Protein AF-A0A139HCW6-F1 (afdb_monomer_lite)

Secondary structure (DSSP, 8-state):
-PPPPHHHHHHHHHHHTT------------HHHHHHHHHHHHHHHHHHHHHHHHHHTTSTT-S---HHHHHHHHHHHHHHHHHHHHHHHTTTT---------S---------SSSHHHHHHHHHHHHHHHHHHHHT-GGGHHHHHHHHHHHHHHHS-TT-TTHHHHHHHHHHHHTTT-HHHHHHHHH-GGGTEEEES-EE-TT-EEEES-EE-TT----TTPPPEEEES-EE-TT-EEEES-EESS-TT-

pLDDT: mean 74.89, std 19.05, range [32.91, 96.69]

Structure (mmCIF, N/CA/C/O backbone):
data_AF-A0A139HCW6-F1
#
_entry.id   AF-A0A139HCW6-F1
#
loop_
_atom_site.group_PDB
_atom_site.id
_atom_site.type_symbol
_atom_site.label_atom_id
_atom_site.label_alt_id
_atom_site.label_comp_id
_atom_site.label_asym_id
_atom_site.label_entity_id
_atom_site.label_seq_id
_atom_site.pdbx_PDB_ins_code
_atom_site.Cartn_x
_atom_site.Cartn_y
_atom_site.Cartn_z
_atom_site.occupancy
_atom_site.B_iso_or_equiv
_atom_site.auth_seq_id
_atom_site.auth_comp_id
_atom_site.auth_asym_id
_atom_site.auth_atom_id
_atom_site.pdbx_PDB_model_num
ATOM 1 N N . MET A 1 1 ? 35.582 4.487 -9.523 1.00 38.28 1 MET A N 1
ATOM 2 C CA . MET A 1 1 ? 34.260 5.068 -9.218 1.00 38.28 1 MET A CA 1
ATOM 3 C C . MET A 1 1 ? 34.077 6.265 -10.128 1.00 38.28 1 MET A C 1
ATOM 5 O O . MET A 1 1 ? 34.778 7.252 -9.945 1.00 38.28 1 MET A O 1
ATOM 9 N N . ALA A 1 2 ? 33.252 6.133 -11.166 1.00 34.81 2 ALA A N 1
ATOM 10 C CA . ALA A 1 2 ? 32.837 7.286 -11.957 1.00 34.81 2 ALA A CA 1
ATOM 11 C C . ALA A 1 2 ? 31.743 8.025 -11.164 1.00 34.81 2 ALA A C 1
ATOM 13 O O . ALA A 1 2 ? 30.922 7.353 -10.539 1.00 34.81 2 ALA A O 1
ATOM 14 N N . PRO A 1 3 ? 31.750 9.365 -11.108 1.00 33.03 3 PRO A N 1
ATOM 15 C CA . PRO A 1 3 ? 30.668 10.104 -10.471 1.00 33.03 3 PRO A CA 1
ATOM 16 C C . PRO A 1 3 ? 29.352 9.857 -11.234 1.00 33.03 3 PRO A C 1
ATOM 18 O O . PRO A 1 3 ? 29.397 9.760 -12.464 1.00 33.03 3 PRO A O 1
ATOM 21 N N . PRO A 1 4 ? 28.202 9.752 -10.542 1.00 36.81 4 PRO A N 1
ATOM 22 C CA . PRO A 1 4 ? 26.903 9.634 -11.200 1.00 36.81 4 PRO A CA 1
ATOM 23 C C . PRO A 1 4 ? 26.681 10.818 -12.148 1.00 36.81 4 PRO A C 1
ATOM 25 O O . PRO A 1 4 ? 27.142 11.937 -11.888 1.00 36.81 4 PRO A O 1
ATOM 28 N N . HIS A 1 5 ? 26.020 10.554 -13.276 1.00 43.00 5 HIS A N 1
ATOM 29 C CA . HIS A 1 5 ? 25.777 11.546 -14.318 1.00 43.00 5 HIS A CA 1
ATOM 30 C C . HIS A 1 5 ? 25.005 12.729 -13.712 1.00 43.00 5 HIS A C 1
ATOM 32 O O . HIS A 1 5 ? 24.044 12.545 -12.970 1.00 43.00 5 HIS A O 1
ATOM 38 N N . VAL A 1 6 ? 25.419 13.963 -14.021 1.00 43.72 6 VAL A N 1
ATOM 39 C CA . VAL A 1 6 ? 24.895 15.203 -13.399 1.00 43.72 6 VAL A CA 1
ATOM 40 C C . VAL A 1 6 ? 23.361 15.326 -13.491 1.00 43.72 6 VAL A C 1
ATOM 42 O O . VAL A 1 6 ? 22.745 15.971 -12.651 1.00 43.72 6 VAL A O 1
ATOM 45 N N . GLN A 1 7 ? 22.743 14.667 -14.474 1.00 44.62 7 GLN A N 1
ATOM 46 C CA . GLN A 1 7 ? 21.293 14.649 -14.690 1.00 44.62 7 GLN A CA 1
ATOM 47 C C . GLN A 1 7 ? 20.533 13.721 -13.727 1.00 44.62 7 GLN A C 1
ATOM 49 O O . GLN A 1 7 ? 19.410 14.045 -13.353 1.00 44.62 7 GLN A O 1
ATOM 54 N N . ASP A 1 8 ? 21.140 12.629 -13.257 1.00 45.06 8 ASP A N 1
ATOM 55 C CA . ASP A 1 8 ? 20.481 11.677 -12.351 1.00 45.06 8 ASP A CA 1
ATOM 56 C C . ASP A 1 8 ? 20.489 12.204 -10.890 1.00 45.06 8 ASP A C 1
ATOM 58 O O . ASP A 1 8 ? 19.555 11.976 -10.119 1.00 45.06 8 ASP A O 1
ATOM 62 N N . GLN A 1 9 ? 21.475 13.043 -10.526 1.00 44.59 9 GLN A N 1
ATOM 63 C CA . GLN A 1 9 ? 21.533 13.714 -9.214 1.00 44.59 9 GLN A CA 1
ATOM 64 C C . GLN A 1 9 ? 20.475 14.811 -9.009 1.00 44.59 9 GLN A C 1
ATOM 66 O O . GLN A 1 9 ? 20.102 15.090 -7.866 1.00 44.59 9 GLN A O 1
ATOM 71 N N . GLU A 1 10 ? 20.001 15.465 -10.072 1.00 50.03 10 GLU A N 1
ATOM 72 C CA . GLU A 1 10 ? 18.939 16.475 -9.948 1.00 50.03 10 GLU A CA 1
ATOM 73 C C . GLU A 1 10 ? 17.572 15.837 -9.681 1.00 50.03 10 GLU A C 1
ATOM 75 O O . GLU A 1 10 ? 16.802 16.358 -8.870 1.00 50.03 10 GLU A O 1
ATOM 80 N N . LEU A 1 11 ? 17.309 14.665 -10.269 1.00 44.03 11 LEU A N 1
ATOM 81 C CA . LEU A 1 11 ? 16.086 13.892 -10.035 1.00 44.03 11 LEU A CA 1
ATOM 82 C C . LEU A 1 11 ? 15.982 13.419 -8.575 1.00 44.03 11 LEU A C 1
ATOM 84 O O . LEU A 1 11 ? 14.910 13.490 -7.972 1.00 44.03 11 LEU A O 1
ATOM 88 N N . LEU A 1 12 ? 17.110 13.028 -7.972 1.00 44.06 12 LEU A N 1
ATOM 89 C CA . LEU A 1 12 ? 17.180 12.607 -6.568 1.00 44.06 12 LEU A CA 1
ATOM 90 C C . LEU A 1 12 ? 16.822 13.739 -5.588 1.00 44.06 12 LEU A C 1
ATOM 92 O O . LEU A 1 12 ? 16.048 13.546 -4.651 1.00 44.06 12 LEU A O 1
ATOM 96 N N . LYS A 1 13 ? 17.351 14.947 -5.827 1.00 49.66 13 LYS A N 1
ATOM 97 C CA . LYS A 1 13 ? 17.122 16.125 -4.967 1.00 49.66 13 LYS A CA 1
ATOM 98 C C . LYS A 1 13 ? 15.670 16.604 -4.993 1.00 49.66 13 LYS A C 1
ATOM 100 O O . LYS A 1 13 ? 15.182 17.145 -4.000 1.00 49.66 13 LYS A O 1
ATOM 105 N N . LEU A 1 14 ? 14.982 16.418 -6.119 1.00 44.62 14 LEU A N 1
ATOM 106 C CA . LEU A 1 14 ? 13.553 16.707 -6.250 1.00 44.62 14 LEU A CA 1
ATOM 107 C C . LEU A 1 14 ? 12.697 15.747 -5.411 1.00 44.62 14 LEU A C 1
ATOM 109 O O . LEU A 1 14 ? 11.707 16.183 -4.824 1.00 44.62 14 LEU A O 1
ATOM 113 N N . ALA A 1 15 ? 13.109 14.483 -5.286 1.00 39.06 15 ALA A N 1
ATOM 114 C CA . ALA A 1 15 ? 12.383 13.476 -4.521 1.00 39.06 15 ALA A CA 1
ATOM 115 C C . ALA A 1 15 ? 12.525 13.608 -2.998 1.00 39.06 15 ALA A C 1
ATOM 117 O O . ALA A 1 15 ? 11.538 13.494 -2.269 1.00 39.06 15 ALA A O 1
ATOM 118 N N . GLU A 1 16 ? 13.730 13.895 -2.503 1.00 41.75 16 GLU A N 1
ATOM 119 C CA . GLU A 1 16 ? 13.990 14.023 -1.059 1.00 41.75 16 GLU A CA 1
ATOM 120 C C . GLU A 1 16 ? 13.240 15.206 -0.426 1.00 41.75 16 GLU A C 1
ATOM 122 O O . GLU A 1 16 ? 12.828 15.150 0.732 1.00 41.75 16 GLU A O 1
ATOM 127 N N . LYS A 1 17 ? 12.990 16.270 -1.196 1.00 44.34 17 LYS A N 1
ATOM 128 C CA . LYS A 1 17 ? 12.273 17.463 -0.724 1.00 44.34 17 LYS A CA 1
ATOM 129 C C . LYS A 1 17 ? 10.781 17.213 -0.459 1.00 44.34 17 LYS A C 1
ATOM 131 O O . LYS A 1 17 ? 10.145 18.023 0.215 1.00 44.34 17 LYS A O 1
ATOM 136 N N . ALA A 1 18 ? 10.216 16.125 -0.980 1.00 38.00 18 ALA A N 1
ATOM 137 C CA . ALA A 1 18 ? 8.793 15.823 -0.864 1.00 38.00 18 ALA A CA 1
ATOM 138 C C . ALA A 1 18 ? 8.416 15.072 0.428 1.00 38.00 18 ALA A C 1
ATOM 140 O 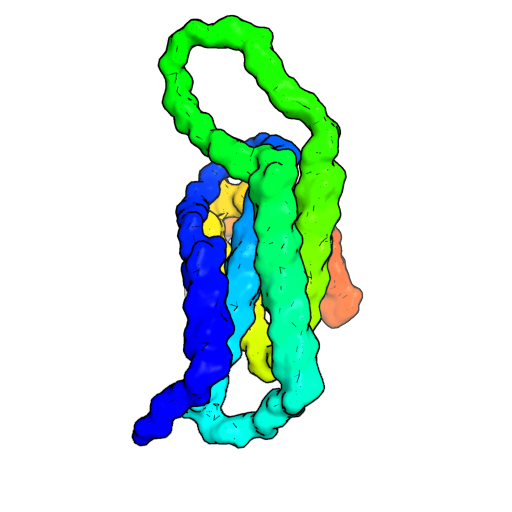O . ALA A 1 18 ? 7.226 14.933 0.699 1.00 38.00 18 ALA A O 1
ATOM 141 N N . CYS A 1 19 ? 9.388 14.609 1.229 1.00 32.91 19 CYS A N 1
ATOM 142 C CA . CYS A 1 19 ? 9.140 13.488 2.134 1.00 32.91 19 CYS A CA 1
ATOM 143 C C . CYS A 1 19 ? 9.564 13.701 3.598 1.00 32.91 19 CYS A C 1
ATOM 145 O O . CYS A 1 19 ? 10.676 13.344 3.980 1.00 32.91 19 CYS A O 1
ATOM 147 N N . VAL A 1 20 ? 8.678 14.228 4.459 1.00 36.09 20 VAL A N 1
ATOM 148 C CA . VAL A 1 20 ? 8.877 14.203 5.926 1.00 36.09 20 VAL A CA 1
ATOM 149 C C . VAL A 1 20 ? 7.552 14.012 6.686 1.00 36.09 20 VAL A C 1
ATOM 151 O O . VAL A 1 20 ? 6.740 14.929 6.733 1.00 36.09 20 VAL A O 1
ATOM 154 N N . GLY A 1 21 ? 7.407 12.887 7.411 1.00 43.34 21 GLY A N 1
ATOM 155 C CA . GLY A 1 21 ? 6.801 12.899 8.759 1.00 43.34 21 GLY A CA 1
ATOM 156 C C . GLY A 1 21 ? 5.690 11.891 9.144 1.00 43.34 21 GLY A C 1
ATOM 157 O O . GLY A 1 21 ? 4.557 12.031 8.718 1.00 43.34 21 GLY A O 1
ATOM 158 N N . LYS A 1 22 ? 6.033 11.032 10.129 1.00 39.44 22 LYS A N 1
ATOM 159 C CA . LYS A 1 22 ? 5.322 10.618 11.380 1.00 39.44 22 LYS A CA 1
ATOM 160 C C . LYS A 1 22 ? 3.987 9.818 11.383 1.00 39.44 22 LYS A C 1
ATOM 162 O O . LYS A 1 22 ? 3.173 9.845 10.479 1.00 39.44 22 LYS A O 1
ATOM 167 N N . SER A 1 23 ? 3.837 9.074 12.496 1.00 42.31 23 SER A N 1
ATOM 168 C CA . SER A 1 23 ? 2.958 7.917 12.785 1.00 42.31 23 SER A CA 1
ATOM 169 C C . SER A 1 23 ? 1.519 8.261 13.222 1.00 42.31 23 SER A C 1
ATOM 171 O O . SER A 1 23 ? 1.299 9.222 13.958 1.00 42.31 23 SER A O 1
ATOM 173 N N . LEU A 1 24 ? 0.557 7.420 12.808 1.00 40.53 24 LEU A N 1
ATOM 174 C CA . LEU A 1 24 ? -0.893 7.540 13.026 1.00 40.53 24 LEU A CA 1
ATOM 175 C C . LEU A 1 24 ? -1.404 6.536 14.077 1.00 40.53 24 LEU A C 1
ATOM 177 O O . LEU A 1 24 ? -1.186 5.334 13.944 1.00 40.53 24 LEU A O 1
ATOM 181 N N . LYS A 1 25 ? -2.154 7.013 15.082 1.00 36.19 25 LYS A N 1
ATOM 182 C CA . LYS A 1 25 ? -2.941 6.174 16.007 1.00 36.19 25 LYS A CA 1
ATOM 183 C C . LYS A 1 25 ? -4.437 6.241 15.675 1.00 36.19 25 LYS A C 1
ATOM 185 O O . LYS A 1 25 ? -4.926 7.264 15.220 1.00 36.19 25 LYS A O 1
ATOM 190 N N . GLN A 1 26 ? -5.111 5.118 15.923 1.00 39.88 26 GLN A N 1
ATOM 191 C CA . GLN A 1 26 ? -6.535 4.763 15.779 1.00 39.88 26 GLN A CA 1
ATOM 192 C C . GLN A 1 26 ? -7.575 5.910 15.838 1.00 39.88 26 GLN A C 1
ATOM 194 O O . GLN A 1 26 ? -7.805 6.472 16.906 1.00 39.88 26 GLN A O 1
ATOM 199 N N . ILE A 1 27 ? -8.278 6.197 14.727 1.00 38.38 27 ILE A N 1
ATOM 200 C CA . ILE A 1 27 ? -9.418 7.142 14.666 1.00 38.38 27 ILE A CA 1
ATOM 201 C C . ILE A 1 27 ? -10.463 6.631 13.656 1.00 38.38 27 ILE A C 1
ATOM 203 O O . ILE A 1 27 ? -10.114 5.998 12.662 1.00 38.38 27 ILE A O 1
ATOM 207 N N . ASN A 1 28 ? -11.745 6.915 13.906 1.00 42.97 28 ASN A N 1
ATOM 208 C CA . ASN A 1 28 ? -12.793 6.928 12.884 1.00 42.97 28 ASN A CA 1
ATOM 209 C C . ASN A 1 28 ? -12.457 8.045 11.878 1.00 42.97 28 ASN A C 1
ATOM 211 O O . ASN A 1 28 ? -12.734 9.216 12.128 1.00 42.97 28 ASN A O 1
ATOM 215 N N . ILE A 1 29 ? -11.712 7.688 10.833 1.00 56.38 29 ILE A N 1
ATOM 216 C CA . ILE A 1 29 ? -10.960 8.642 10.018 1.00 56.38 29 ILE A CA 1
ATOM 217 C C . ILE A 1 29 ? -11.924 9.568 9.268 1.00 56.38 29 ILE A C 1
ATOM 219 O O . ILE A 1 29 ? -12.734 9.107 8.462 1.00 56.38 29 ILE A O 1
ATOM 223 N N . SER A 1 30 ? -11.838 10.877 9.518 1.00 71.06 30 SER A N 1
ATOM 224 C CA . SER A 1 30 ? -12.609 11.868 8.763 1.00 71.06 30 SER A CA 1
ATOM 225 C C . SER A 1 30 ? -12.245 11.796 7.275 1.00 71.06 30 SER A C 1
ATOM 227 O O . SER A 1 30 ? -11.145 11.379 6.911 1.00 71.06 30 SER A O 1
ATOM 229 N N . ARG A 1 31 ? -13.134 12.236 6.376 1.00 69.25 31 ARG A N 1
ATOM 230 C CA . ARG A 1 31 ? -12.840 12.246 4.928 1.00 69.25 31 ARG A CA 1
ATOM 231 C C . ARG A 1 31 ? -11.513 12.953 4.612 1.00 69.25 31 ARG A C 1
ATOM 233 O O . ARG A 1 31 ? -10.748 12.465 3.791 1.00 69.25 31 ARG A O 1
ATOM 240 N N . GLN A 1 32 ? -11.212 14.050 5.307 1.00 69.25 32 GLN A N 1
ATOM 241 C CA . GLN A 1 32 ? -9.939 14.767 5.177 1.00 69.25 32 GLN A CA 1
ATOM 242 C C . GLN A 1 32 ? -8.745 13.921 5.624 1.00 69.25 32 GLN A C 1
ATOM 244 O O . GLN A 1 32 ? -7.743 13.851 4.920 1.00 69.25 32 GLN A O 1
ATOM 249 N N . GLN A 1 33 ? -8.857 13.228 6.757 1.00 75.38 33 GLN A N 1
ATOM 250 C CA . GLN A 1 33 ? -7.795 12.343 7.226 1.00 75.38 33 GLN A CA 1
ATOM 251 C C . GLN A 1 33 ? -7.592 11.142 6.280 1.00 75.38 33 GLN A C 1
ATOM 253 O O . GLN A 1 33 ? -6.461 10.693 6.116 1.00 75.38 33 GLN A O 1
ATOM 258 N N . GLN A 1 34 ? -8.643 10.645 5.609 1.00 78.56 34 GLN A N 1
ATOM 259 C CA . GLN A 1 34 ? -8.489 9.605 4.583 1.00 78.56 34 GLN A CA 1
ATOM 260 C C . GLN A 1 34 ? -7.738 10.125 3.359 1.00 78.56 34 GLN A C 1
ATOM 262 O O . GLN A 1 34 ? -6.867 9.431 2.847 1.00 78.56 34 GLN A O 1
ATOM 267 N N . LEU A 1 35 ? -8.036 11.343 2.906 1.00 78.44 35 LEU A N 1
ATOM 268 C CA . LEU A 1 35 ? -7.315 11.968 1.795 1.00 78.44 35 LEU A CA 1
ATOM 269 C C . LEU A 1 35 ? -5.843 12.202 2.140 1.00 78.44 35 LEU A C 1
ATOM 271 O O . LEU A 1 35 ? -4.968 11.848 1.352 1.00 78.44 35 LEU A O 1
ATOM 275 N N . ALA A 1 36 ? -5.565 12.712 3.341 1.00 81.31 36 ALA A N 1
ATOM 276 C CA . ALA A 1 36 ? -4.202 12.857 3.840 1.00 81.31 36 ALA A CA 1
ATOM 277 C C . ALA A 1 36 ? -3.471 11.506 3.870 1.00 81.31 36 ALA A C 1
ATOM 279 O O . ALA A 1 36 ? -2.344 11.408 3.394 1.00 81.31 36 ALA A O 1
ATOM 280 N N . LEU A 1 37 ? -4.137 10.444 4.340 1.00 85.25 37 LEU A N 1
ATOM 281 C CA . LEU A 1 37 ? -3.574 9.095 4.349 1.00 85.25 37 LEU A CA 1
ATOM 282 C C . LEU A 1 37 ? -3.258 8.585 2.935 1.00 85.25 37 LEU A C 1
ATOM 284 O O . LEU A 1 37 ? -2.181 8.031 2.722 1.00 85.25 37 LEU A O 1
ATOM 288 N N . LYS A 1 38 ? -4.153 8.799 1.961 1.00 88.44 38 LYS A N 1
ATOM 289 C CA . LYS A 1 38 ? -3.910 8.440 0.551 1.00 88.44 38 LYS A CA 1
ATOM 290 C C . LYS A 1 38 ? -2.677 9.146 -0.009 1.00 88.44 38 LYS A C 1
ATOM 292 O O . LYS A 1 38 ? -1.841 8.506 -0.640 1.00 88.44 38 LYS A O 1
ATOM 297 N N . LEU A 1 39 ? -2.527 10.440 0.265 1.00 85.38 39 LEU A N 1
ATOM 298 C CA . LEU A 1 39 ? -1.353 11.209 -0.154 1.00 85.38 39 LEU A CA 1
ATOM 299 C C . LEU A 1 39 ? -0.064 10.693 0.499 1.00 85.38 39 LEU A C 1
ATOM 301 O O . LEU A 1 39 ? 0.935 10.521 -0.196 1.00 85.38 39 LEU A O 1
ATOM 305 N N . SER A 1 40 ? -0.085 10.375 1.797 1.00 86.69 40 SER A N 1
ATOM 306 C CA . SER A 1 40 ? 1.069 9.774 2.481 1.00 86.69 40 SER A CA 1
ATOM 307 C C . SER A 1 40 ? 1.450 8.409 1.898 1.00 86.69 40 SER A C 1
ATOM 309 O O . SER A 1 40 ? 2.633 8.104 1.771 1.00 86.69 40 SER A O 1
ATOM 311 N N . ILE A 1 41 ? 0.471 7.592 1.502 1.00 90.94 41 ILE A N 1
ATOM 312 C CA . ILE A 1 41 ? 0.719 6.301 0.843 1.00 90.94 41 ILE A CA 1
ATOM 313 C C . ILE A 1 41 ? 1.367 6.497 -0.533 1.00 90.94 41 ILE A C 1
ATOM 315 O O . ILE A 1 41 ? 2.337 5.809 -0.852 1.00 90.94 41 ILE A O 1
ATOM 319 N N . LEU A 1 42 ? 0.878 7.450 -1.331 1.00 90.00 42 LEU A N 1
ATOM 320 C CA . LEU A 1 42 ? 1.472 7.781 -2.631 1.00 90.00 42 LEU A CA 1
ATOM 321 C C . LEU A 1 42 ? 2.902 8.307 -2.490 1.00 90.00 42 LEU A C 1
ATOM 323 O O . LEU A 1 42 ? 3.773 7.943 -3.280 1.00 90.00 42 LEU A O 1
ATOM 327 N N . GLN A 1 43 ? 3.162 9.105 -1.456 1.00 88.12 43 GLN A N 1
ATOM 328 C CA . GLN A 1 43 ? 4.508 9.557 -1.124 1.00 88.12 43 GLN A CA 1
ATOM 329 C C . GLN A 1 43 ? 5.429 8.369 -0.800 1.00 88.12 43 GLN A C 1
ATOM 331 O O . GLN A 1 43 ? 6.506 8.267 -1.382 1.00 88.12 43 GLN A O 1
ATOM 336 N N . LEU A 1 44 ? 4.993 7.425 0.045 1.00 90.31 44 LEU A N 1
ATOM 337 C CA . LEU A 1 44 ? 5.763 6.207 0.339 1.00 90.31 44 LEU A CA 1
ATOM 338 C C . LEU A 1 44 ? 6.050 5.386 -0.925 1.00 90.31 44 LEU A C 1
ATOM 340 O O . LEU A 1 44 ? 7.166 4.903 -1.110 1.00 90.31 44 LEU A O 1
ATOM 344 N N . ALA A 1 45 ? 5.068 5.242 -1.817 1.00 91.88 45 ALA A N 1
ATOM 345 C CA . ALA A 1 45 ? 5.253 4.546 -3.088 1.00 91.88 45 ALA A CA 1
ATOM 346 C C . ALA A 1 45 ? 6.310 5.227 -3.965 1.00 91.88 45 ALA A C 1
ATOM 348 O O . ALA A 1 45 ? 7.203 4.566 -4.499 1.00 91.88 45 ALA A O 1
ATOM 349 N N . PHE A 1 46 ? 6.258 6.556 -4.050 1.00 90.25 46 PHE A N 1
ATOM 350 C CA . PHE A 1 46 ? 7.248 7.342 -4.771 1.00 90.25 46 PHE A CA 1
ATOM 351 C C . PHE A 1 46 ? 8.652 7.201 -4.160 1.00 90.25 46 PHE A C 1
ATOM 353 O O . PHE A 1 46 ? 9.612 6.934 -4.880 1.00 90.25 46 PHE A O 1
ATOM 360 N N . GLU A 1 47 ? 8.787 7.268 -2.832 1.00 90.31 47 GLU A N 1
ATOM 361 C CA . GLU A 1 47 ? 10.059 7.029 -2.134 1.00 90.31 47 GLU A CA 1
ATOM 362 C C . GLU A 1 47 ? 10.628 5.629 -2.406 1.00 90.31 47 GLU A C 1
ATOM 364 O O . GLU A 1 47 ? 11.839 5.472 -2.595 1.00 90.31 47 GLU A O 1
ATOM 369 N N . ARG A 1 48 ? 9.776 4.594 -2.428 1.00 93.25 48 ARG A N 1
ATOM 370 C CA . ARG A 1 48 ? 10.183 3.220 -2.770 1.00 93.25 48 ARG A CA 1
ATOM 371 C C . ARG A 1 48 ? 10.703 3.128 -4.197 1.00 93.25 48 ARG A C 1
ATOM 373 O O . ARG A 1 48 ? 11.723 2.467 -4.417 1.00 93.25 48 ARG A O 1
ATOM 380 N N . TRP A 1 49 ? 10.025 3.778 -5.141 1.00 92.62 49 TRP A N 1
ATOM 381 C CA . TRP A 1 49 ? 10.463 3.848 -6.532 1.00 92.62 49 TRP A CA 1
ATOM 382 C C . TRP A 1 49 ? 11.847 4.498 -6.628 1.00 92.62 49 TRP A C 1
ATOM 384 O O . TRP A 1 49 ? 12.772 3.862 -7.132 1.00 92.62 49 TRP A O 1
ATOM 394 N N . VAL A 1 50 ? 12.037 5.679 -6.027 1.00 90.62 50 VAL A N 1
ATOM 395 C CA . VAL A 1 50 ? 13.336 6.378 -6.004 1.00 90.62 50 VAL A CA 1
ATOM 396 C C . VAL A 1 50 ? 14.427 5.476 -5.435 1.00 90.62 50 VAL A C 1
ATOM 398 O O . VAL A 1 50 ? 15.437 5.248 -6.093 1.00 90.62 50 VAL A O 1
ATOM 401 N N . LYS A 1 51 ? 14.201 4.868 -4.262 1.00 90.00 51 LYS A N 1
ATOM 402 C CA . LYS A 1 51 ? 15.173 3.958 -3.626 1.00 90.00 51 LYS A CA 1
ATOM 403 C C . LYS A 1 51 ? 15.547 2.767 -4.509 1.00 90.00 51 LYS A C 1
ATOM 405 O O . LYS A 1 51 ? 16.680 2.293 -4.422 1.00 90.00 51 LYS A O 1
ATOM 410 N N . CYS A 1 52 ? 14.617 2.242 -5.306 1.00 88.94 52 CYS A N 1
ATOM 411 C CA . CYS A 1 52 ? 14.917 1.156 -6.238 1.00 88.94 52 CYS A CA 1
ATOM 412 C C . CYS A 1 52 ? 15.781 1.623 -7.400 1.00 88.94 52 CYS A C 1
ATOM 414 O O . CYS A 1 52 ? 16.770 0.962 -7.714 1.00 88.94 52 CYS A O 1
ATOM 416 N N . VAL A 1 53 ? 15.413 2.750 -8.008 1.00 85.44 53 VAL A N 1
ATOM 417 C CA . VAL A 1 53 ? 16.133 3.304 -9.155 1.00 85.44 53 VAL A CA 1
ATOM 418 C C . VAL A 1 53 ? 17.557 3.680 -8.745 1.00 85.44 53 VAL A C 1
ATOM 420 O O . VAL A 1 53 ? 18.501 3.251 -9.399 1.00 85.44 53 VAL A O 1
ATOM 423 N N . SER A 1 54 ? 17.755 4.332 -7.594 1.00 84.00 54 SER A N 1
ATOM 424 C CA . SER A 1 54 ? 19.097 4.719 -7.124 1.00 84.00 54 SER A CA 1
ATOM 425 C C . SER A 1 54 ? 20.012 3.529 -6.839 1.00 84.00 54 SER A C 1
ATOM 427 O O . SER A 1 54 ? 21.201 3.582 -7.120 1.00 84.00 54 SER A O 1
ATOM 429 N N . LYS A 1 55 ? 19.476 2.427 -6.294 1.00 79.00 55 LYS A N 1
ATOM 430 C CA . LYS A 1 55 ? 20.270 1.212 -6.027 1.00 79.00 55 LYS A CA 1
ATOM 431 C C . LYS A 1 55 ? 20.636 0.444 -7.294 1.00 79.00 55 LYS A C 1
ATOM 433 O O . LYS A 1 55 ? 21.546 -0.378 -7.259 1.00 79.00 55 LYS A O 1
ATOM 438 N N . SER A 1 56 ? 19.911 0.664 -8.390 1.00 63.84 56 SER A N 1
ATOM 439 C CA . SER A 1 56 ? 20.201 0.010 -9.666 1.00 63.84 56 SER A CA 1
ATOM 440 C C . SER A 1 56 ? 21.463 0.558 -10.341 1.00 63.84 56 SER A C 1
ATOM 442 O O . SER A 1 56 ? 22.074 -0.160 -11.124 1.00 63.84 56 SER A O 1
ATOM 444 N N . GLU A 1 57 ? 21.901 1.769 -9.979 1.00 59.72 57 GLU A N 1
ATOM 445 C CA . GLU A 1 57 ? 23.097 2.418 -10.536 1.00 59.72 57 GLU A CA 1
ATOM 446 C C . GLU A 1 57 ? 24.421 1.789 -10.054 1.00 59.72 57 GLU A C 1
ATOM 448 O O . GLU A 1 57 ? 25.453 1.943 -10.707 1.00 59.72 57 GLU A O 1
ATOM 453 N N . ASP A 1 58 ? 24.402 1.036 -8.945 1.00 62.72 58 ASP A N 1
ATOM 454 C CA . ASP A 1 58 ? 25.591 0.401 -8.351 1.00 62.72 58 ASP A CA 1
ATOM 455 C C . ASP A 1 58 ? 25.967 -0.950 -8.996 1.00 62.72 58 ASP A C 1
ATOM 457 O O . ASP A 1 58 ? 26.990 -1.560 -8.657 1.00 62.72 58 ASP A O 1
ATOM 461 N N . HIS A 1 59 ? 25.150 -1.463 -9.917 1.00 55.22 59 HIS A N 1
ATOM 462 C CA . HIS A 1 59 ? 25.407 -2.708 -10.641 1.00 55.22 59 HIS A CA 1
ATOM 463 C C . HIS A 1 59 ? 25.473 -2.432 -12.143 1.00 55.22 59 HIS A C 1
ATOM 465 O O . HIS A 1 59 ? 24.676 -1.650 -12.640 1.00 55.22 59 HIS A O 1
ATOM 471 N N . GLU A 1 60 ? 26.471 -3.045 -12.805 1.00 55.47 60 GLU A N 1
ATOM 472 C CA . GLU A 1 60 ? 26.811 -3.005 -14.245 1.00 55.47 60 GLU A CA 1
ATOM 473 C C . GLU A 1 60 ? 25.745 -2.368 -15.150 1.00 55.47 60 GLU A C 1
ATOM 475 O O . GLU A 1 60 ? 24.588 -2.776 -15.054 1.00 55.47 60 GLU A O 1
ATOM 480 N N . PRO A 1 61 ? 26.131 -1.446 -16.061 1.00 50.22 61 PRO A N 1
ATOM 481 C CA . PRO A 1 61 ? 25.219 -0.594 -16.819 1.00 50.22 61 PRO A CA 1
ATOM 482 C C . PRO A 1 61 ? 24.189 -1.444 -17.562 1.00 50.22 61 PRO A C 1
ATOM 484 O O . PRO A 1 61 ? 24.427 -1.929 -18.668 1.00 50.22 61 PRO A O 1
ATOM 487 N N . ARG A 1 62 ? 23.044 -1.650 -16.910 1.00 55.12 62 ARG A N 1
ATOM 488 C CA . ARG A 1 62 ? 21.879 -2.303 -17.488 1.00 55.12 62 ARG A CA 1
ATOM 489 C C . ARG A 1 62 ? 21.400 -1.443 -18.636 1.00 55.12 62 ARG A C 1
ATOM 491 O O . ARG A 1 62 ? 21.514 -0.219 -18.559 1.00 55.12 62 ARG A O 1
ATOM 498 N N . ASP A 1 63 ? 20.900 -2.117 -19.668 1.00 58.84 63 ASP A N 1
ATOM 499 C CA . ASP A 1 63 ? 20.346 -1.547 -20.891 1.00 58.84 63 ASP A CA 1
ATOM 500 C C . ASP A 1 63 ? 19.792 -0.149 -20.637 1.00 58.84 63 ASP A C 1
ATOM 502 O O . ASP A 1 63 ? 18.784 0.041 -19.957 1.00 58.84 63 ASP A O 1
ATOM 506 N N . SER A 1 64 ? 20.561 0.837 -21.092 1.00 69.56 64 SER A N 1
ATOM 507 C CA . SER A 1 64 ? 20.325 2.241 -20.811 1.00 69.56 64 SER A CA 1
ATOM 508 C C . SER A 1 64 ? 18.889 2.579 -21.185 1.00 69.56 64 SER A C 1
ATOM 510 O O . SER A 1 64 ? 18.551 2.513 -22.369 1.00 69.56 64 SER A O 1
ATOM 512 N N . ILE A 1 65 ? 18.077 2.944 -20.186 1.00 81.38 65 ILE A N 1
ATOM 513 C CA . ILE A 1 65 ? 16.740 3.522 -20.366 1.00 81.38 65 ILE A CA 1
ATOM 514 C C . ILE A 1 65 ? 16.790 4.453 -21.570 1.00 81.38 65 ILE A C 1
ATOM 516 O O . ILE A 1 65 ? 17.671 5.328 -21.637 1.00 81.38 65 ILE A O 1
ATOM 520 N N . SER A 1 66 ? 15.893 4.233 -22.531 1.00 87.94 66 SER A N 1
ATOM 521 C CA . SER A 1 66 ? 15.958 4.958 -23.790 1.00 87.94 66 SER A CA 1
ATOM 522 C C . SER A 1 66 ? 15.817 6.462 -23.539 1.00 87.94 66 SER A C 1
ATOM 524 O O . SER A 1 66 ? 15.216 6.911 -22.561 1.00 87.94 66 SER A O 1
ATOM 526 N N . SER A 1 67 ? 16.364 7.287 -24.432 1.00 86.88 67 SER A N 1
ATOM 527 C CA . SER A 1 67 ? 16.178 8.742 -24.340 1.00 86.88 67 SER A CA 1
ATOM 528 C C . SER A 1 67 ? 14.700 9.148 -24.409 1.00 86.88 67 SER A C 1
ATOM 530 O O . SER A 1 67 ? 14.336 10.213 -23.913 1.00 86.88 67 SER A O 1
ATOM 532 N N . GLN A 1 68 ? 13.850 8.305 -25.002 1.00 90.88 68 GLN A N 1
ATOM 533 C CA . GLN A 1 68 ? 12.405 8.481 -25.000 1.00 90.88 68 GLN A CA 1
ATOM 534 C C . GLN A 1 68 ? 11.825 8.243 -23.604 1.00 90.88 68 GLN A C 1
ATOM 536 O O . GLN A 1 68 ? 11.209 9.155 -23.060 1.00 90.88 68 GLN A O 1
ATOM 541 N N . ASP A 1 69 ? 12.115 7.094 -22.995 1.00 88.94 69 ASP A N 1
ATOM 542 C CA . ASP A 1 69 ? 11.635 6.748 -21.651 1.00 88.94 69 ASP A CA 1
ATOM 543 C C . ASP A 1 69 ? 12.112 7.767 -20.607 1.00 88.94 69 ASP A C 1
ATOM 545 O O . ASP A 1 69 ? 11.344 8.184 -19.746 1.00 88.94 69 ASP A O 1
ATOM 549 N N . ARG A 1 70 ? 13.354 8.266 -20.715 1.00 88.69 70 ARG A N 1
ATOM 550 C CA . ARG A 1 70 ? 13.861 9.338 -19.834 1.00 88.69 70 ARG A CA 1
ATOM 551 C C . ARG A 1 70 ? 13.032 10.619 -19.932 1.00 88.69 70 ARG A C 1
ATOM 553 O O . ARG A 1 70 ? 12.762 11.242 -18.908 1.00 88.69 70 ARG A O 1
ATOM 560 N N . ARG A 1 71 ? 12.624 11.018 -21.143 1.00 90.56 71 ARG A N 1
ATOM 561 C CA . ARG A 1 71 ? 11.762 12.197 -21.345 1.00 90.56 71 ARG A CA 1
ATOM 562 C C . ARG A 1 71 ? 10.364 11.974 -20.785 1.00 90.56 71 ARG A C 1
ATOM 564 O O . ARG A 1 71 ? 9.796 12.895 -20.209 1.00 90.56 71 ARG A O 1
ATOM 571 N N . GLU A 1 72 ? 9.826 10.769 -20.932 1.00 91.75 72 GLU A N 1
ATOM 572 C CA . GLU A 1 72 ? 8.519 10.410 -20.378 1.00 91.75 72 GLU A CA 1
ATOM 573 C C . GLU A 1 72 ? 8.545 10.406 -18.846 1.00 91.75 72 GLU A C 1
ATOM 575 O O . GLU A 1 72 ? 7.703 11.051 -18.223 1.00 91.75 72 GLU A O 1
ATOM 580 N N . ILE A 1 73 ? 9.565 9.795 -18.234 1.00 89.88 73 ILE A N 1
ATOM 581 C CA . ILE A 1 73 ? 9.802 9.838 -16.784 1.00 89.88 73 ILE A CA 1
ATOM 582 C C . ILE A 1 73 ? 9.911 11.287 -16.300 1.00 89.88 73 ILE A C 1
ATOM 584 O O . ILE A 1 73 ? 9.251 11.658 -15.331 1.00 89.88 73 ILE A O 1
ATOM 588 N N . GLN A 1 74 ? 10.696 12.126 -16.981 1.00 89.44 74 GLN A N 1
ATOM 589 C CA . GLN A 1 74 ? 10.817 13.543 -16.634 1.00 89.44 74 GLN A CA 1
ATOM 590 C C . GLN A 1 74 ? 9.458 14.257 -16.696 1.00 89.44 74 GLN A C 1
ATOM 592 O O . GLN A 1 74 ? 9.094 14.947 -15.746 1.00 89.44 74 GLN A O 1
ATOM 597 N N . GLY A 1 75 ? 8.679 14.047 -17.760 1.00 89.44 75 GLY A N 1
ATOM 598 C CA . GLY A 1 75 ? 7.344 14.632 -17.895 1.00 89.44 75 GLY A CA 1
ATOM 599 C C . GLY A 1 75 ? 6.373 14.176 -16.801 1.00 89.44 75 GLY A C 1
ATOM 600 O O . GLY A 1 75 ? 5.581 14.977 -16.303 1.00 89.44 75 GLY A O 1
ATOM 601 N N . LEU A 1 76 ? 6.455 12.915 -16.366 1.00 90.56 76 LEU A N 1
ATOM 602 C CA . LEU A 1 76 ? 5.670 12.406 -15.237 1.00 90.56 76 LEU A CA 1
ATOM 603 C C . LEU A 1 76 ? 6.054 13.096 -13.925 1.00 90.56 76 LEU A C 1
ATOM 605 O O . LEU A 1 76 ? 5.168 13.526 -13.186 1.00 90.56 76 LEU A O 1
ATOM 609 N N . LEU A 1 77 ? 7.351 13.243 -13.650 1.00 89.25 77 LEU A N 1
ATOM 610 C CA . LEU A 1 77 ? 7.857 13.912 -12.447 1.00 89.25 77 LEU A CA 1
ATOM 611 C C . LEU A 1 77 ? 7.481 15.398 -12.413 1.00 89.25 77 LEU A C 1
ATOM 613 O O . LEU A 1 77 ? 7.023 15.895 -11.383 1.00 89.25 77 LEU A O 1
ATOM 617 N N . GLU A 1 78 ? 7.617 16.096 -13.540 1.00 87.06 78 GLU A N 1
ATOM 618 C CA . GLU A 1 78 ? 7.172 17.485 -13.695 1.00 87.06 78 GLU A CA 1
ATOM 619 C C . GLU A 1 78 ? 5.657 17.606 -13.503 1.00 87.06 78 GLU A C 1
ATOM 621 O O . GLU A 1 78 ? 5.194 18.516 -12.816 1.00 87.06 78 GLU A O 1
ATOM 626 N N . GLY A 1 79 ? 4.885 16.651 -14.028 1.00 84.75 79 GLY A N 1
ATOM 627 C CA . GLY A 1 79 ? 3.440 16.574 -13.826 1.00 84.75 79 GLY A CA 1
ATOM 628 C C . GLY A 1 79 ? 3.051 16.400 -12.356 1.00 84.75 79 GLY A C 1
ATOM 629 O O . GLY A 1 79 ? 2.162 17.100 -11.881 1.00 84.75 79 GLY A O 1
ATOM 630 N N . ILE A 1 80 ? 3.730 15.516 -11.613 1.00 84.44 80 ILE A N 1
ATOM 631 C CA . ILE A 1 80 ? 3.522 15.355 -10.161 1.00 84.44 80 ILE A CA 1
ATOM 632 C C . ILE A 1 80 ? 3.851 16.665 -9.432 1.00 84.44 80 ILE A C 1
ATOM 634 O O . ILE A 1 80 ? 3.070 17.130 -8.602 1.00 84.44 80 ILE A O 1
ATOM 638 N N . ALA A 1 81 ? 4.991 17.284 -9.751 1.00 79.94 81 ALA A N 1
ATOM 639 C CA . ALA A 1 81 ? 5.416 18.529 -9.120 1.00 79.94 81 ALA A CA 1
ATOM 640 C C . ALA A 1 81 ? 4.445 19.690 -9.398 1.00 79.94 81 ALA A C 1
ATOM 642 O O . ALA A 1 81 ? 4.157 20.464 -8.482 1.00 79.94 81 ALA A O 1
ATOM 643 N N . SER A 1 82 ? 3.923 19.797 -10.627 1.00 81.19 82 SER A N 1
ATOM 644 C CA . SER A 1 82 ? 2.903 20.791 -10.984 1.00 81.19 82 SER A CA 1
ATOM 645 C C . SER A 1 82 ? 1.619 20.555 -10.206 1.00 81.19 82 SER A C 1
ATOM 647 O O . SER A 1 82 ? 1.176 21.462 -9.516 1.00 81.19 82 SER A O 1
ATOM 649 N N . ALA A 1 83 ? 1.091 19.328 -10.209 1.00 78.50 83 ALA A N 1
ATOM 650 C CA . ALA A 1 83 ? -0.153 19.004 -9.515 1.00 78.50 83 ALA A CA 1
ATOM 651 C C . ALA A 1 83 ? -0.082 19.334 -8.009 1.00 78.50 83 ALA A C 1
ATOM 653 O O . ALA A 1 83 ? -1.000 19.926 -7.444 1.00 78.50 83 ALA A O 1
ATOM 654 N N . ILE A 1 84 ? 1.050 19.041 -7.355 1.00 76.31 84 ILE A N 1
ATOM 655 C CA . ILE A 1 84 ? 1.284 19.416 -5.949 1.00 76.31 84 ILE A CA 1
ATOM 656 C C . ILE A 1 84 ? 1.356 20.940 -5.775 1.00 76.31 84 ILE A C 1
ATOM 658 O O . ILE A 1 84 ? 0.861 21.479 -4.783 1.00 76.31 84 ILE A O 1
ATOM 662 N N . LYS A 1 85 ? 2.014 21.649 -6.697 1.00 75.50 85 LYS A N 1
ATOM 663 C CA . LYS A 1 85 ? 2.140 23.110 -6.646 1.00 75.50 85 LYS A CA 1
ATOM 664 C C . LYS A 1 85 ? 0.784 23.791 -6.828 1.00 75.50 85 LYS A C 1
ATOM 666 O O . LYS A 1 85 ? 0.498 24.728 -6.086 1.00 75.50 85 LYS A O 1
ATOM 671 N N . ASP A 1 86 ? -0.022 23.309 -7.762 1.00 75.50 86 ASP A N 1
ATOM 672 C CA . ASP A 1 86 ? -1.350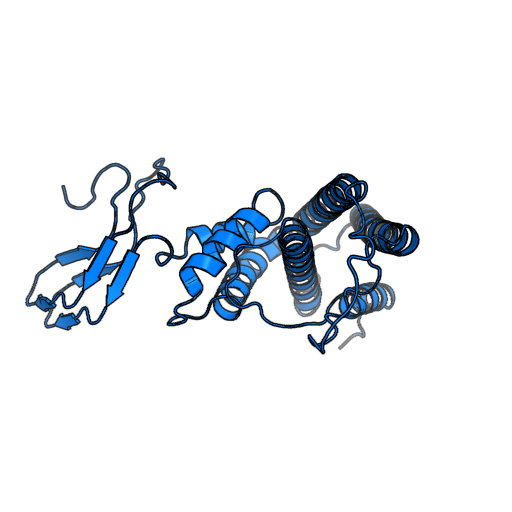 23.838 -8.063 1.00 75.50 86 ASP A CA 1
ATOM 673 C C . ASP A 1 86 ? -2.282 23.620 -6.865 1.00 75.50 86 ASP A C 1
ATOM 675 O O . ASP A 1 86 ? -2.852 24.580 -6.351 1.00 75.50 86 ASP A O 1
ATOM 679 N N . ALA A 1 87 ? -2.275 22.418 -6.278 1.00 70.56 87 ALA A N 1
ATOM 680 C CA . ALA A 1 87 ? -3.012 22.132 -5.045 1.00 70.56 87 ALA A CA 1
ATOM 681 C C . ALA A 1 87 ? -2.602 23.035 -3.863 1.00 70.56 87 ALA A C 1
ATOM 683 O O . ALA A 1 87 ? -3.428 23.431 -3.041 1.00 70.56 87 ALA A O 1
ATOM 684 N N . ARG A 1 88 ? -1.318 23.404 -3.757 1.00 68.44 88 ARG A N 1
ATOM 685 C CA . ARG A 1 88 ? -0.859 24.375 -2.746 1.00 68.44 88 ARG A CA 1
ATOM 686 C C . ARG A 1 88 ? -1.333 25.795 -3.047 1.00 68.44 88 ARG A C 1
ATOM 688 O O . ARG A 1 88 ? -1.672 26.518 -2.114 1.00 68.44 88 ARG A O 1
ATOM 695 N N . ALA A 1 89 ? -1.328 26.205 -4.314 1.00 69.69 89 ALA A N 1
ATOM 696 C CA . ALA A 1 89 ? -1.742 27.542 -4.734 1.00 69.69 89 ALA A CA 1
ATOM 697 C C . ALA A 1 89 ? -3.253 27.768 -4.568 1.00 69.69 89 ALA A C 1
ATOM 699 O O . ALA A 1 89 ? -3.669 28.881 -4.251 1.00 69.69 89 ALA A O 1
ATOM 700 N N . GLU A 1 90 ? -4.057 26.716 -4.721 1.00 66.44 90 GLU A N 1
ATOM 701 C CA . GLU A 1 90 ? -5.512 26.741 -4.528 1.00 66.44 90 GLU A CA 1
ATOM 702 C C . GLU A 1 90 ? -5.938 26.783 -3.047 1.00 66.44 90 GLU A C 1
ATOM 704 O O . GLU A 1 90 ? -7.118 26.945 -2.742 1.00 66.44 90 GLU A O 1
ATOM 709 N N . GLY A 1 91 ? -4.992 26.702 -2.102 1.00 55.72 91 GLY A N 1
ATOM 710 C CA . GLY A 1 91 ? -5.289 26.738 -0.667 1.00 55.72 91 GLY A CA 1
ATOM 711 C C . GLY A 1 91 ? -5.841 25.422 -0.104 1.00 55.72 91 GLY A C 1
ATOM 712 O O . GLY A 1 91 ? -6.261 25.397 1.053 1.00 55.72 91 GLY A O 1
ATOM 713 N N . ASP A 1 92 ? -5.789 24.322 -0.867 1.00 54.88 92 ASP A N 1
ATOM 714 C CA . ASP A 1 92 ? -6.193 22.973 -0.421 1.00 54.88 92 ASP A CA 1
ATOM 715 C C . ASP A 1 92 ? -5.266 22.399 0.671 1.00 54.88 92 ASP A C 1
ATOM 717 O O . ASP A 1 92 ? -5.615 21.437 1.353 1.00 54.88 92 ASP A O 1
ATOM 721 N N . PHE A 1 93 ? -4.103 23.024 0.885 1.00 51.84 93 PHE A N 1
ATOM 722 C CA . PHE A 1 93 ? -3.120 22.680 1.919 1.00 51.84 93 PHE A CA 1
ATOM 723 C C . PHE A 1 93 ? -2.831 23.832 2.886 1.00 51.84 93 PHE A C 1
ATOM 725 O O . PHE A 1 93 ? -1.712 23.935 3.394 1.00 51.84 93 PHE A O 1
ATOM 732 N N . ASN A 1 94 ? -3.795 24.721 3.152 1.00 43.78 94 ASN A N 1
ATOM 733 C CA . ASN A 1 94 ? -3.610 25.620 4.287 1.00 43.78 94 ASN A CA 1
ATOM 734 C C . ASN A 1 94 ? -3.451 24.779 5.558 1.00 43.78 94 ASN A C 1
ATOM 736 O O . ASN A 1 94 ? -4.292 23.949 5.899 1.00 43.78 94 ASN A O 1
ATOM 740 N N . GLU A 1 95 ? -2.289 24.974 6.170 1.00 43.91 95 GLU A N 1
ATOM 741 C CA . GLU A 1 95 ? -1.736 24.317 7.340 1.00 43.91 95 GLU A CA 1
ATOM 742 C C . GLU A 1 95 ? -2.841 23.985 8.354 1.00 43.91 95 GLU A C 1
ATOM 744 O O . GLU A 1 95 ? -3.349 24.860 9.051 1.00 43.91 95 GLU A O 1
ATOM 749 N N . VAL A 1 96 ? -3.237 22.708 8.435 1.00 41.72 96 VAL A N 1
ATOM 750 C CA . VAL A 1 96 ? -4.003 22.201 9.579 1.00 41.72 96 VAL A CA 1
ATOM 751 C C . VAL A 1 96 ? -3.028 22.168 10.753 1.00 41.72 96 VAL A C 1
ATOM 753 O O . VAL A 1 96 ? -2.509 21.120 11.137 1.00 41.72 96 VAL A O 1
ATOM 756 N N . THR A 1 97 ? -2.712 23.338 11.302 1.00 35.41 97 THR A N 1
ATOM 757 C CA . THR A 1 97 ? -2.181 23.439 12.651 1.00 35.41 97 THR A CA 1
ATOM 758 C C . THR A 1 97 ? -3.303 22.966 13.562 1.00 35.41 97 THR A C 1
ATOM 760 O O . THR A 1 97 ? -4.302 23.649 13.778 1.00 35.41 97 THR A O 1
ATOM 763 N N . MET A 1 98 ? -3.183 21.734 14.059 1.00 34.50 98 MET A N 1
ATOM 764 C CA . MET A 1 98 ? -3.957 21.315 15.221 1.00 34.50 98 MET A CA 1
ATOM 765 C C . MET A 1 98 ? -3.454 22.145 16.400 1.00 34.50 98 MET A C 1
ATOM 767 O O . MET A 1 98 ? -2.549 21.725 17.117 1.00 34.50 98 MET A O 1
ATOM 771 N N . ASN A 1 99 ? -3.979 23.362 16.538 1.00 35.28 99 ASN A N 1
ATOM 772 C CA . ASN A 1 99 ? -3.813 24.140 17.751 1.00 35.28 99 ASN A CA 1
ATOM 773 C C . ASN A 1 99 ? -4.350 23.288 18.905 1.00 35.28 99 ASN A C 1
ATOM 775 O O . ASN A 1 99 ? -5.423 22.686 18.796 1.00 35.28 99 ASN A O 1
ATOM 779 N N . GLU A 1 100 ? -3.553 23.178 19.967 1.00 38.91 100 GLU A N 1
ATOM 780 C CA . GLU A 1 100 ? -3.952 22.514 21.203 1.00 38.91 100 GLU A CA 1
ATOM 781 C C . GLU A 1 100 ? -5.305 23.077 21.675 1.00 38.91 100 GLU A C 1
ATOM 783 O O . GLU A 1 100 ? -5.570 24.267 21.480 1.00 38.91 100 GLU A O 1
ATOM 788 N N . PRO A 1 101 ? -6.190 22.241 22.247 1.00 42.47 101 PRO A N 1
ATOM 789 C CA . PRO A 1 101 ? -7.526 22.666 22.628 1.00 42.47 101 PRO A CA 1
ATOM 790 C C . PRO A 1 101 ? -7.460 23.492 23.915 1.00 42.47 101 PRO A C 1
ATOM 792 O O . PRO A 1 101 ? -7.786 22.994 24.990 1.00 42.47 101 PRO A O 1
ATOM 795 N N . ASP A 1 102 ? -7.057 24.754 23.805 1.00 41.12 102 ASP A N 1
ATOM 796 C CA . ASP A 1 102 ? -7.310 25.745 24.841 1.00 41.12 102 ASP A CA 1
ATOM 797 C C . ASP A 1 102 ? -8.623 26.470 24.531 1.00 41.12 102 ASP A C 1
ATOM 799 O O . ASP A 1 102 ? -8.738 27.250 23.590 1.00 41.12 102 ASP A O 1
ATOM 803 N N . THR A 1 103 ? -9.616 26.110 25.347 1.00 49.97 103 THR A N 1
ATOM 804 C CA . THR A 1 103 ? -10.686 26.944 25.914 1.00 49.97 103 THR A CA 1
ATOM 805 C C . THR A 1 103 ? -11.347 28.003 25.025 1.00 49.97 103 THR A C 1
ATOM 807 O O . THR A 1 103 ? -10.745 29.014 24.682 1.00 49.97 103 THR A O 1
ATOM 810 N N . ASP A 1 104 ? -12.654 27.806 24.822 1.00 49.22 104 ASP A N 1
ATOM 811 C CA . ASP A 1 104 ? -13.656 28.811 24.454 1.00 49.22 104 ASP A CA 1
ATOM 812 C C . ASP A 1 104 ? -13.357 29.630 23.192 1.00 49.22 104 ASP A C 1
ATOM 814 O O . ASP A 1 104 ? -12.925 30.781 23.247 1.00 49.22 104 ASP A O 1
ATOM 818 N N . VAL A 1 105 ? -13.688 29.057 22.031 1.00 45.88 105 VAL A N 1
ATOM 819 C CA . VAL A 1 105 ? -13.803 29.822 20.786 1.00 45.88 105 VAL A CA 1
ATOM 820 C C . VAL A 1 105 ? -15.146 29.529 20.130 1.00 45.88 105 VAL A C 1
ATOM 822 O O . VAL A 1 105 ? -15.504 28.374 19.895 1.00 45.88 105 VAL A O 1
ATOM 825 N N . ASP A 1 106 ? -15.868 30.620 19.874 1.00 43.84 106 ASP A N 1
ATOM 826 C CA . ASP A 1 106 ? -17.131 30.697 19.153 1.00 43.84 106 ASP A CA 1
ATOM 827 C C . ASP A 1 106 ? -17.125 29.881 17.856 1.00 43.84 106 ASP A C 1
ATOM 829 O O . ASP A 1 106 ? -16.107 29.744 17.177 1.00 43.84 106 ASP A O 1
ATOM 833 N N . GLU A 1 107 ? -18.316 29.388 17.518 1.00 46.84 107 GLU A N 1
ATOM 834 C CA . GLU A 1 107 ? -18.730 28.645 16.326 1.00 46.84 107 GLU A CA 1
ATOM 835 C C . GLU A 1 107 ? -18.404 29.402 15.016 1.00 46.84 107 GLU A C 1
ATOM 837 O O . GLU A 1 107 ? -19.273 29.879 14.289 1.00 46.84 107 GLU A O 1
ATOM 842 N N . ALA A 1 108 ? -17.117 29.558 14.713 1.00 41.72 108 ALA A N 1
ATOM 843 C CA . ALA A 1 108 ? -16.608 30.254 13.547 1.00 41.72 108 ALA A CA 1
ATOM 844 C C . ALA A 1 108 ? -16.210 29.242 12.467 1.00 41.72 108 ALA A C 1
ATOM 846 O O . ALA A 1 108 ? -15.140 28.644 12.490 1.00 41.72 108 ALA A O 1
ATOM 847 N N . THR A 1 109 ? -17.107 29.113 11.490 1.00 43.66 109 THR A N 1
ATOM 848 C CA . THR A 1 109 ? -16.844 28.768 10.084 1.00 43.66 109 THR A CA 1
ATOM 849 C C . THR A 1 109 ? -15.922 27.568 9.846 1.00 43.66 109 THR A C 1
ATOM 851 O O . THR A 1 109 ? -14.755 27.704 9.489 1.00 43.66 109 THR A O 1
ATOM 854 N N . ILE A 1 110 ? -16.499 26.369 9.931 1.00 40.81 110 ILE A N 1
ATOM 855 C CA . ILE A 1 110 ? -15.917 25.166 9.329 1.00 40.81 110 ILE A CA 1
ATOM 856 C C . ILE A 1 110 ? -15.893 25.374 7.796 1.00 40.81 110 ILE A C 1
ATOM 858 O O . ILE A 1 110 ? -16.967 25.545 7.204 1.00 40.81 110 ILE A O 1
ATOM 862 N N . PRO A 1 111 ? -14.722 25.365 7.124 1.00 39.72 111 PRO A N 1
ATOM 863 C CA . PRO A 1 111 ? -14.639 25.529 5.675 1.00 39.72 111 PRO A CA 1
ATOM 864 C C . PRO A 1 111 ? -15.428 24.421 4.975 1.00 39.72 111 PRO A C 1
ATOM 866 O O . PRO A 1 111 ? -15.187 23.227 5.166 1.00 39.72 111 PRO A O 1
ATOM 869 N N . THR A 1 112 ? -16.431 24.816 4.199 1.00 41.22 112 THR A N 1
ATOM 870 C CA . THR A 1 112 ? -17.442 23.913 3.649 1.00 41.22 112 THR A CA 1
ATOM 871 C C . THR A 1 112 ? -17.026 23.407 2.259 1.00 41.22 112 THR A C 1
ATOM 873 O O . THR A 1 112 ? -17.039 24.140 1.280 1.00 41.22 112 THR A O 1
ATOM 876 N N . PHE A 1 113 ? -16.649 22.127 2.191 1.00 44.31 113 PHE A N 1
ATOM 877 C CA . PHE A 1 113 ? -16.985 21.118 1.164 1.00 44.31 113 PHE A CA 1
ATOM 878 C C . PHE A 1 113 ? -16.846 21.370 -0.362 1.00 44.31 113 PHE A C 1
ATOM 880 O O . PHE A 1 113 ? -17.277 20.506 -1.122 1.00 44.31 113 PHE A O 1
ATOM 887 N N . SER A 1 114 ? -16.166 22.417 -0.845 1.00 51.88 114 SER A N 1
ATOM 888 C CA . SER A 1 114 ? -15.805 22.550 -2.281 1.00 51.88 114 SER A CA 1
ATOM 889 C C . SER A 1 114 ? -14.479 21.865 -2.680 1.00 51.88 114 SER A C 1
ATOM 891 O O . SER A 1 114 ? -14.206 21.718 -3.865 1.00 51.88 114 SER A O 1
ATOM 893 N N . GLN A 1 115 ? -13.660 21.435 -1.712 1.00 60.12 115 GLN A N 1
ATOM 894 C CA . GLN A 1 115 ? -12.268 20.981 -1.922 1.00 60.12 115 GLN A CA 1
ATOM 895 C C . GLN A 1 115 ? -12.095 19.450 -1.970 1.00 60.12 115 GLN A C 1
ATOM 897 O O . GLN A 1 115 ? -11.026 18.910 -2.226 1.00 60.12 115 GLN A O 1
ATOM 902 N N . ALA A 1 116 ? -13.144 18.680 -1.674 1.00 59.81 116 ALA A N 1
ATOM 903 C CA . ALA A 1 116 ? -12.994 17.229 -1.562 1.00 59.81 116 ALA A CA 1
ATOM 904 C C . ALA A 1 116 ? -12.978 16.513 -2.927 1.00 59.81 116 ALA A C 1
ATOM 906 O O . ALA A 1 116 ? -12.537 15.367 -3.012 1.00 59.81 116 ALA A O 1
ATOM 907 N N . GLU A 1 117 ? -13.489 17.161 -3.976 1.00 67.25 117 GLU A N 1
ATOM 908 C CA . GLU A 1 117 ? -13.405 16.679 -5.359 1.00 67.25 117 GLU A CA 1
ATOM 909 C C . GLU A 1 117 ? -12.057 17.039 -5.995 1.00 67.25 117 GLU A C 1
ATOM 911 O O . GLU A 1 117 ? -11.468 16.170 -6.637 1.00 67.25 117 GLU A O 1
ATOM 916 N N . SER A 1 118 ? -11.516 18.238 -5.728 1.00 73.12 118 SER A N 1
ATOM 917 C CA . SER A 1 118 ? -10.175 18.651 -6.178 1.00 73.12 118 SER A CA 1
ATOM 918 C C . SER A 1 118 ? -9.090 17.742 -5.602 1.00 73.12 118 SER A C 1
ATOM 920 O O . SER A 1 118 ? -8.280 17.200 -6.351 1.00 73.12 118 SER A O 1
ATOM 922 N N . VAL A 1 119 ? -9.131 17.449 -4.297 1.00 75.12 119 VAL A N 1
ATOM 923 C CA . VAL A 1 119 ? -8.138 16.567 -3.659 1.00 75.12 119 VAL A CA 1
ATOM 924 C C . VAL A 1 119 ? -8.281 15.107 -4.109 1.00 75.12 119 VAL A C 1
ATOM 926 O O . VAL A 1 119 ? -7.279 14.421 -4.292 1.00 75.12 119 VAL A O 1
ATOM 929 N N . ASN A 1 120 ? -9.502 14.608 -4.334 1.00 81.50 120 ASN A N 1
ATOM 930 C CA . ASN A 1 120 ? -9.692 13.275 -4.924 1.00 81.50 120 ASN A CA 1
ATOM 931 C C . ASN A 1 120 ? -9.118 13.203 -6.348 1.00 81.50 120 ASN A C 1
ATOM 933 O O . ASN A 1 120 ? -8.472 12.212 -6.690 1.00 81.50 120 ASN A O 1
ATOM 937 N N . GLY A 1 121 ? -9.334 14.249 -7.153 1.00 84.81 121 GLY A N 1
ATOM 938 C CA . GLY A 1 121 ? -8.742 14.387 -8.482 1.00 84.81 121 GLY A CA 1
ATOM 939 C C . GLY A 1 121 ? -7.216 14.386 -8.427 1.00 84.81 121 GLY A C 1
ATOM 940 O O . GLY A 1 121 ? -6.584 13.617 -9.145 1.00 84.81 121 GLY A O 1
ATOM 941 N N . LEU A 1 122 ? -6.634 15.148 -7.497 1.00 84.94 122 LEU A N 1
ATOM 942 C CA . LEU A 1 122 ? -5.193 15.189 -7.254 1.00 84.94 122 LEU A CA 1
ATOM 943 C C . LEU A 1 122 ? -4.626 13.815 -6.870 1.00 84.94 122 LEU A C 1
ATOM 945 O O . LEU A 1 122 ? -3.610 13.389 -7.413 1.00 84.94 122 LEU A O 1
ATOM 949 N N . VAL A 1 123 ? -5.275 13.107 -5.941 1.00 87.88 123 VAL A N 1
ATOM 950 C CA . VAL A 1 123 ? -4.862 11.758 -5.517 1.00 87.88 123 VAL A CA 1
ATOM 951 C C . VAL A 1 123 ? -4.896 10.783 -6.693 1.00 87.88 123 VAL A C 1
ATOM 953 O O . VAL A 1 123 ? -3.955 10.009 -6.860 1.00 87.88 123 VAL A O 1
ATOM 956 N N . ALA A 1 124 ? -5.950 10.822 -7.512 1.00 89.69 124 ALA A N 1
ATOM 957 C CA . ALA A 1 124 ? -6.054 9.979 -8.699 1.00 89.69 124 ALA A CA 1
ATOM 958 C C . ALA A 1 124 ? -4.953 10.312 -9.718 1.00 89.69 124 ALA A C 1
ATOM 960 O O . ALA A 1 124 ? -4.247 9.414 -10.173 1.00 89.69 124 ALA A O 1
ATOM 961 N N . GLU A 1 125 ? -4.744 11.599 -10.005 1.00 90.44 125 GLU A N 1
ATOM 962 C CA . GLU A 1 125 ? -3.723 12.056 -10.946 1.00 90.44 125 GLU A CA 1
ATOM 963 C C . GLU A 1 125 ? -2.304 11.669 -10.496 1.00 90.44 125 GLU A C 1
ATOM 965 O O . GLU A 1 125 ? -1.530 11.123 -11.287 1.00 90.44 125 GLU A O 1
ATOM 970 N N . ILE A 1 126 ? -1.945 11.921 -9.233 1.00 89.94 126 ILE A N 1
ATOM 971 C CA . ILE A 1 126 ? -0.629 11.544 -8.698 1.00 89.94 126 ILE A CA 1
ATOM 972 C C . ILE A 1 126 ? -0.486 10.019 -8.693 1.00 89.94 126 ILE A C 1
ATOM 974 O O . ILE A 1 126 ? 0.557 9.510 -9.104 1.00 89.94 126 ILE A O 1
ATOM 978 N N . GLY A 1 127 ? -1.525 9.286 -8.283 1.00 90.44 127 GLY A N 1
ATOM 979 C CA . GLY A 1 127 ? -1.530 7.823 -8.291 1.00 90.44 127 GLY A CA 1
ATOM 980 C C . GLY A 1 127 ? -1.261 7.236 -9.673 1.00 90.44 127 GLY A C 1
ATOM 981 O O . GLY A 1 127 ? -0.409 6.357 -9.815 1.00 90.44 127 GLY A O 1
ATOM 982 N N . ASP A 1 128 ? -1.905 7.765 -10.711 1.00 92.56 128 ASP A N 1
ATOM 983 C CA . ASP A 1 128 ? -1.679 7.341 -12.094 1.00 92.56 128 ASP A CA 1
ATOM 984 C C . ASP A 1 128 ? -0.250 7.600 -12.562 1.00 92.56 128 ASP A C 1
ATOM 986 O O . ASP A 1 128 ? 0.359 6.728 -13.190 1.00 92.56 128 ASP A O 1
ATOM 990 N N . LYS A 1 129 ? 0.316 8.768 -12.243 1.00 92.06 129 LYS A N 1
ATOM 991 C CA . LYS A 1 129 ? 1.700 9.090 -12.615 1.00 92.06 129 LYS A CA 1
ATOM 992 C C . LYS A 1 129 ? 2.704 8.207 -11.871 1.00 92.06 129 LYS A C 1
ATOM 994 O O . LYS A 1 129 ? 3.638 7.709 -12.493 1.00 92.06 129 LYS A O 1
ATOM 999 N N . VAL A 1 130 ? 2.496 7.944 -10.577 1.00 90.69 130 VAL A N 1
ATOM 1000 C CA . VAL A 1 130 ? 3.350 7.034 -9.790 1.00 90.69 130 VAL A CA 1
ATOM 1001 C C . VAL A 1 130 ? 3.278 5.606 -10.338 1.00 90.69 130 VAL A C 1
ATOM 1003 O O . VAL A 1 130 ? 4.318 4.973 -10.516 1.00 90.69 130 VAL A O 1
ATOM 1006 N N . ARG A 1 131 ? 2.089 5.105 -10.698 1.00 91.81 131 ARG A N 1
ATOM 1007 C CA . ARG A 1 131 ? 1.952 3.789 -11.352 1.00 91.81 131 ARG A CA 1
ATOM 1008 C C . ARG A 1 131 ? 2.713 3.712 -12.673 1.00 91.81 131 ARG A C 1
ATOM 1010 O O . ARG A 1 131 ? 3.390 2.716 -12.925 1.00 91.81 131 ARG A O 1
ATOM 1017 N N . GLN A 1 132 ? 2.638 4.759 -13.492 1.00 92.56 132 GLN A N 1
ATOM 1018 C CA . GLN A 1 132 ? 3.398 4.835 -14.740 1.00 92.56 132 GLN A CA 1
ATOM 1019 C C . GLN A 1 132 ? 4.908 4.831 -14.478 1.00 92.56 132 GLN A C 1
ATOM 1021 O O . GLN A 1 132 ? 5.614 4.043 -15.102 1.00 92.56 132 GLN A O 1
ATOM 1026 N N . LEU A 1 133 ? 5.403 5.599 -13.499 1.00 90.38 133 LEU A N 1
ATOM 1027 C CA . LEU A 1 133 ? 6.821 5.584 -13.106 1.00 90.38 133 LEU A CA 1
ATOM 1028 C C . LEU A 1 133 ? 7.304 4.184 -12.707 1.00 90.38 133 LEU A C 1
ATOM 1030 O O . LEU A 1 133 ? 8.371 3.749 -13.140 1.00 90.38 133 LEU A O 1
ATOM 1034 N N . VAL A 1 134 ? 6.506 3.453 -11.925 1.00 89.00 134 VAL A N 1
ATOM 1035 C CA . VAL A 1 134 ? 6.813 2.069 -11.531 1.00 89.00 134 VAL A CA 1
ATOM 1036 C C . VAL A 1 134 ? 6.888 1.137 -12.746 1.00 89.00 134 VAL A C 1
ATOM 1038 O O . VAL A 1 134 ? 7.728 0.237 -12.766 1.00 89.00 134 VAL A O 1
ATOM 1041 N N . SER A 1 135 ? 6.070 1.365 -13.778 1.00 90.44 135 SER A N 1
ATOM 1042 C CA . SER A 1 135 ? 6.039 0.520 -14.980 1.00 90.44 135 SER A CA 1
ATOM 1043 C C . SER A 1 135 ? 7.306 0.593 -15.844 1.00 90.44 135 SER A C 1
ATOM 1045 O O . SER A 1 135 ? 7.611 -0.379 -16.531 1.00 90.44 135 SER A O 1
ATOM 1047 N N . PHE A 1 136 ? 8.082 1.682 -15.755 1.00 88.44 136 PHE A N 1
ATOM 1048 C CA . PHE A 1 136 ? 9.367 1.818 -16.458 1.00 88.44 136 PHE A CA 1
ATOM 1049 C C . PHE A 1 136 ? 10.480 0.927 -15.884 1.00 88.44 136 PHE A C 1
ATOM 1051 O O . PHE A 1 136 ? 11.491 0.724 -16.548 1.00 88.44 136 PHE A O 1
ATOM 1058 N N . PHE A 1 137 ? 10.303 0.389 -14.671 1.00 87.12 137 PHE A N 1
ATOM 1059 C CA . PHE A 1 137 ? 11.322 -0.392 -13.957 1.00 87.12 137 PHE A CA 1
ATOM 1060 C C . PHE A 1 137 ? 10.747 -1.726 -13.456 1.00 87.12 137 PHE A C 1
ATOM 1062 O O . PHE A 1 137 ? 10.663 -1.951 -12.239 1.00 87.12 137 PHE A O 1
ATOM 1069 N N . PRO A 1 138 ? 10.308 -2.631 -14.350 1.00 87.69 138 PRO A N 1
ATOM 1070 C CA . PRO A 1 138 ? 9.665 -3.891 -13.969 1.00 87.69 138 PRO A CA 1
ATOM 1071 C C . PRO A 1 138 ? 10.553 -4.785 -13.086 1.00 87.69 138 PRO A C 1
ATOM 1073 O O . PRO A 1 138 ? 10.071 -5.513 -12.217 1.00 87.69 138 PRO A O 1
ATOM 1076 N N . GLU A 1 139 ? 11.868 -4.710 -13.244 1.00 85.25 139 GLU A N 1
ATOM 1077 C CA . GLU A 1 139 ? 12.847 -5.425 -12.428 1.00 85.25 139 GLU A CA 1
ATOM 1078 C C . GLU A 1 139 ? 12.881 -4.953 -10.969 1.00 85.25 139 GLU A C 1
ATOM 1080 O O . GLU A 1 139 ? 13.309 -5.700 -10.085 1.00 85.25 139 GLU A O 1
ATOM 1085 N N . SER A 1 140 ? 12.390 -3.741 -10.694 1.00 87.94 140 SER A N 1
ATOM 1086 C CA . SER A 1 140 ? 12.279 -3.204 -9.339 1.00 87.94 140 SER A CA 1
ATOM 1087 C C . SER A 1 140 ? 11.034 -3.686 -8.589 1.00 87.94 140 SER A C 1
ATOM 1089 O O . SER A 1 140 ? 10.991 -3.561 -7.365 1.00 87.94 140 SER A O 1
ATOM 1091 N N . LEU A 1 141 ? 10.046 -4.285 -9.269 1.00 89.50 141 LEU A N 1
ATOM 1092 C CA . LEU A 1 141 ? 8.748 -4.638 -8.674 1.00 89.50 141 LEU A CA 1
ATOM 1093 C C . LEU A 1 141 ? 8.888 -5.534 -7.437 1.00 89.50 141 LEU A C 1
ATOM 1095 O O . LEU A 1 141 ? 8.242 -5.293 -6.421 1.00 89.50 141 LEU A O 1
ATOM 1099 N N . ASN A 1 142 ? 9.784 -6.525 -7.478 1.00 87.69 142 ASN A N 1
ATOM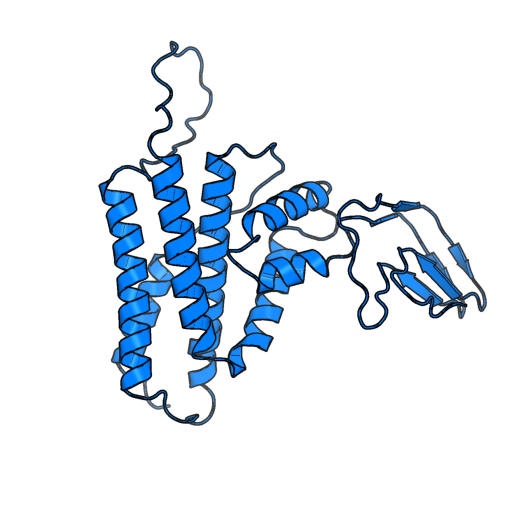 1100 C CA . ASN A 1 142 ? 10.036 -7.405 -6.332 1.00 87.69 142 ASN A CA 1
ATOM 1101 C C . ASN A 1 142 ? 10.644 -6.650 -5.140 1.00 87.69 142 ASN A C 1
ATOM 1103 O O . ASN A 1 142 ? 10.284 -6.901 -3.988 1.00 87.69 142 ASN A O 1
ATOM 1107 N N . ALA A 1 143 ? 11.566 -5.720 -5.405 1.00 89.69 143 ALA A N 1
ATOM 1108 C CA . ALA A 1 143 ? 12.181 -4.904 -4.364 1.00 89.69 143 ALA A CA 1
ATOM 1109 C C . ALA A 1 143 ? 11.169 -3.922 -3.760 1.00 89.69 143 ALA A C 1
ATOM 1111 O O . ALA A 1 143 ? 11.116 -3.789 -2.537 1.00 89.69 143 ALA A O 1
ATOM 1112 N N . GLN A 1 144 ? 10.336 -3.295 -4.593 1.00 92.69 144 GLN A N 1
ATOM 1113 C CA . GLN A 1 144 ? 9.265 -2.408 -4.146 1.00 92.69 144 GLN A CA 1
ATOM 1114 C C . GLN A 1 144 ? 8.204 -3.155 -3.330 1.00 92.69 144 GLN A C 1
ATOM 1116 O O . GLN A 1 144 ? 7.854 -2.689 -2.251 1.00 92.69 144 GLN A O 1
ATOM 1121 N N . ALA A 1 145 ? 7.762 -4.343 -3.756 1.00 90.94 145 ALA A N 1
ATOM 1122 C CA . ALA A 1 145 ? 6.793 -5.153 -3.009 1.00 90.94 145 ALA A CA 1
ATOM 1123 C C . ALA A 1 145 ? 7.330 -5.599 -1.636 1.00 90.94 145 ALA A C 1
ATOM 1125 O O . ALA A 1 145 ? 6.603 -5.598 -0.637 1.00 90.94 145 ALA A O 1
ATOM 1126 N N . ARG A 1 146 ? 8.625 -5.942 -1.563 1.00 90.50 146 ARG A N 1
ATOM 1127 C CA . ARG A 1 146 ? 9.299 -6.213 -0.286 1.00 90.50 146 ARG A CA 1
ATOM 1128 C C . ARG A 1 146 ? 9.304 -4.971 0.605 1.00 90.50 146 ARG A C 1
ATOM 1130 O O . ARG A 1 146 ? 8.898 -5.070 1.757 1.00 90.50 146 ARG A O 1
ATOM 1137 N N . MET A 1 147 ? 9.699 -3.813 0.072 1.00 93.56 147 MET A N 1
ATOM 1138 C CA . MET A 1 147 ? 9.692 -2.556 0.829 1.00 93.56 147 MET A CA 1
ATOM 1139 C C . MET A 1 147 ? 8.281 -2.150 1.268 1.00 93.56 147 MET A C 1
ATOM 1141 O O . MET A 1 147 ? 8.115 -1.723 2.398 1.00 93.56 147 MET A O 1
ATOM 1145 N N . ALA A 1 148 ? 7.245 -2.371 0.454 1.00 93.94 148 ALA A N 1
ATOM 1146 C CA . ALA A 1 148 ? 5.858 -2.124 0.854 1.00 93.94 148 ALA A CA 1
ATOM 1147 C C . ALA A 1 148 ? 5.437 -2.992 2.056 1.00 93.94 148 ALA A C 1
ATOM 1149 O O . ALA A 1 148 ? 4.711 -2.533 2.935 1.00 93.94 148 ALA A O 1
ATOM 1150 N N . SER A 1 149 ? 5.936 -4.230 2.135 1.00 89.75 149 SER A N 1
ATOM 1151 C CA . SER A 1 149 ? 5.714 -5.110 3.292 1.00 89.75 149 SER A CA 1
ATOM 1152 C C . SER A 1 149 ? 6.477 -4.635 4.540 1.00 89.75 149 SER A C 1
ATOM 1154 O O . SER A 1 149 ? 5.965 -4.718 5.660 1.00 89.75 149 SER A O 1
ATOM 1156 N N . GLU A 1 150 ? 7.692 -4.108 4.359 1.00 89.56 150 GLU A N 1
ATOM 1157 C CA . GLU A 1 150 ? 8.484 -3.480 5.428 1.00 89.56 150 GLU A CA 1
ATOM 1158 C C . GLU A 1 150 ? 7.793 -2.207 5.949 1.00 89.56 150 GLU A C 1
ATOM 1160 O O . GLU A 1 150 ? 7.630 -2.052 7.161 1.00 89.56 150 GLU A O 1
ATOM 1165 N N . ASP A 1 151 ? 7.295 -1.355 5.049 1.00 92.31 151 ASP A N 1
ATOM 1166 C CA . ASP A 1 151 ? 6.538 -0.144 5.379 1.00 92.31 151 ASP A CA 1
ATOM 1167 C C . ASP A 1 151 ? 5.252 -0.486 6.137 1.00 92.31 151 ASP A C 1
ATOM 1169 O O . ASP A 1 151 ? 4.941 0.144 7.148 1.00 92.31 151 ASP A O 1
ATOM 1173 N N . LEU A 1 152 ? 4.525 -1.523 5.708 1.00 91.25 152 LEU A N 1
ATOM 1174 C CA . LEU A 1 152 ? 3.344 -2.006 6.422 1.00 91.25 152 LEU A CA 1
ATOM 1175 C C . LEU A 1 152 ? 3.681 -2.445 7.849 1.00 91.25 152 LEU A C 1
ATOM 1177 O O . LEU A 1 152 ? 2.964 -2.098 8.786 1.00 91.25 152 LEU A O 1
ATOM 1181 N N . THR A 1 153 ? 4.780 -3.180 8.018 1.00 87.00 153 THR A N 1
ATOM 1182 C CA . THR A 1 153 ? 5.250 -3.636 9.334 1.00 87.00 153 THR A CA 1
ATOM 1183 C C . THR A 1 153 ? 5.629 -2.453 10.225 1.00 87.00 153 THR A C 1
ATOM 1185 O O . THR A 1 153 ? 5.341 -2.470 11.421 1.00 87.00 153 THR A O 1
ATOM 1188 N N . ALA A 1 154 ? 6.241 -1.411 9.657 1.00 87.56 154 ALA A N 1
ATOM 1189 C CA . ALA A 1 154 ? 6.594 -0.192 10.379 1.00 87.56 154 ALA A CA 1
ATOM 1190 C C . ALA A 1 154 ? 5.360 0.641 10.767 1.00 87.56 154 ALA A C 1
ATOM 1192 O O . ALA A 1 154 ? 5.306 1.176 11.875 1.00 87.56 154 ALA A O 1
ATOM 1193 N N . MET A 1 155 ? 4.365 0.739 9.880 1.00 88.12 155 MET A N 1
ATOM 1194 C CA . MET A 1 155 ? 3.118 1.465 10.136 1.00 88.12 155 MET A CA 1
ATOM 1195 C C . MET A 1 155 ? 2.217 0.735 11.128 1.00 88.12 155 MET A C 1
ATOM 1197 O O . MET A 1 155 ? 1.629 1.378 11.992 1.00 88.12 155 MET A O 1
ATOM 1201 N N . ALA A 1 156 ? 2.120 -0.591 11.024 1.00 85.81 156 ALA A N 1
ATOM 1202 C CA . ALA A 1 156 ? 1.221 -1.425 11.812 1.00 85.81 156 ALA A CA 1
ATOM 1203 C C . ALA A 1 156 ? 1.983 -2.575 12.513 1.00 85.81 156 ALA A C 1
ATOM 1205 O O . ALA A 1 156 ? 1.810 -3.751 12.152 1.00 85.81 156 ALA A O 1
ATOM 1206 N N . PRO A 1 157 ? 2.824 -2.264 13.524 1.00 78.88 157 PRO A N 1
ATOM 1207 C CA . PRO A 1 157 ? 3.709 -3.239 14.150 1.00 78.88 157 PRO A CA 1
ATOM 1208 C C . PRO A 1 157 ? 2.961 -4.407 14.785 1.00 78.88 157 PRO A C 1
ATOM 1210 O O . PRO A 1 157 ? 1.858 -4.277 15.323 1.00 78.88 157 PRO A O 1
ATOM 1213 N N . THR A 1 158 ? 3.590 -5.579 14.773 1.00 76.81 158 THR A N 1
ATOM 1214 C CA . THR A 1 158 ? 3.067 -6.759 15.468 1.00 76.81 158 THR A CA 1
ATOM 1215 C C . THR A 1 158 ? 2.911 -6.483 16.962 1.00 76.81 158 THR A C 1
ATOM 1217 O O . THR A 1 158 ? 3.832 -6.001 17.615 1.00 76.81 158 THR A O 1
ATOM 1220 N N . GLY A 1 159 ? 1.738 -6.820 17.504 1.00 73.06 159 GLY A N 1
ATOM 1221 C CA . GLY A 1 159 ? 1.399 -6.597 18.911 1.00 73.06 159 GLY A CA 1
ATOM 1222 C C . GLY A 1 159 ? 0.746 -5.244 19.203 1.00 73.06 159 GLY A C 1
ATOM 1223 O O . GLY A 1 159 ? 0.293 -5.044 20.328 1.00 73.06 159 GLY A O 1
ATOM 1224 N N . ASP A 1 160 ? 0.638 -4.342 18.221 1.00 73.19 160 ASP A N 1
ATOM 1225 C CA . ASP A 1 160 ? -0.109 -3.098 18.402 1.00 73.19 160 ASP A CA 1
ATOM 1226 C C . ASP A 1 160 ? -1.624 -3.400 18.503 1.00 73.19 160 ASP A C 1
ATOM 1228 O O . ASP A 1 160 ? -2.200 -3.958 17.560 1.00 73.19 160 ASP A O 1
ATOM 1232 N N . PRO A 1 161 ? -2.308 -3.038 19.610 1.00 70.38 161 PRO A N 1
ATOM 1233 C CA . PRO A 1 161 ? -3.752 -3.249 19.757 1.00 70.38 161 PRO A CA 1
ATOM 1234 C C . PRO A 1 161 ? -4.570 -2.488 18.704 1.00 70.38 161 PRO A C 1
ATOM 1236 O O . PRO A 1 161 ? -5.718 -2.844 18.429 1.00 70.38 161 PRO A O 1
ATOM 1239 N N . SER A 1 162 ? -3.976 -1.463 18.090 1.00 79.31 162 SER A N 1
ATOM 1240 C CA . SER A 1 162 ? -4.576 -0.653 17.040 1.00 79.31 162 SER A CA 1
ATOM 1241 C C . SER A 1 162 ? -4.390 -1.190 15.626 1.00 79.31 162 SER A C 1
ATOM 1243 O O . SER A 1 162 ? -5.072 -0.727 14.703 1.00 79.31 162 SER A O 1
ATOM 1245 N N . LYS A 1 163 ? -3.548 -2.222 15.461 1.00 81.94 163 LYS A N 1
ATOM 1246 C CA . LYS A 1 163 ? -3.155 -2.795 14.167 1.00 81.94 163 LYS A CA 1
ATOM 1247 C C . LYS A 1 163 ? -4.350 -3.078 13.269 1.00 81.94 163 LYS A C 1
ATOM 1249 O O . LYS A 1 163 ? -4.366 -2.641 12.129 1.00 81.94 163 LYS A O 1
ATOM 1254 N N . ARG A 1 164 ? -5.387 -3.755 13.771 1.00 79.19 164 ARG A N 1
ATOM 1255 C CA . ARG A 1 164 ? -6.558 -4.118 12.953 1.00 79.19 164 ARG A CA 1
ATOM 1256 C C . ARG A 1 164 ? -7.270 -2.896 12.370 1.00 79.19 164 ARG A C 1
ATOM 1258 O O . ARG A 1 164 ? -7.581 -2.885 11.184 1.00 79.19 164 ARG A O 1
ATOM 1265 N N . THR A 1 165 ? -7.540 -1.882 13.191 1.00 78.94 165 THR A N 1
ATOM 1266 C CA . THR A 1 165 ? -8.204 -0.657 12.722 1.00 78.94 165 THR A CA 1
ATOM 1267 C C . THR A 1 165 ? -7.319 0.093 11.738 1.00 78.94 165 THR A C 1
ATOM 1269 O O . THR A 1 165 ? -7.814 0.561 10.718 1.00 78.94 165 THR A O 1
ATOM 1272 N N . LEU A 1 166 ? -6.013 0.162 12.006 1.00 84.69 166 LEU A N 1
ATOM 1273 C CA . LEU A 1 166 ? -5.067 0.800 11.101 1.00 84.69 166 LEU A CA 1
ATOM 1274 C C . LEU A 1 166 ? -4.989 0.072 9.753 1.00 84.69 166 LEU A C 1
ATOM 1276 O O . LEU A 1 166 ? -5.047 0.727 8.721 1.00 84.69 166 LEU A O 1
ATOM 1280 N N . LEU A 1 167 ? -4.939 -1.263 9.744 1.00 85.44 167 LEU A N 1
ATOM 1281 C CA . LEU A 1 167 ? -4.940 -2.067 8.518 1.00 85.44 167 LEU A CA 1
ATOM 1282 C C . LEU A 1 167 ? -6.211 -1.859 7.688 1.00 85.44 167 LEU A C 1
ATOM 1284 O O . LEU A 1 167 ? -6.119 -1.770 6.470 1.00 85.44 167 LEU A O 1
ATOM 1288 N N . LEU A 1 168 ? -7.383 -1.734 8.321 1.00 82.94 168 LEU A N 1
ATOM 1289 C CA . LEU A 1 168 ? -8.632 -1.414 7.613 1.00 82.94 168 LEU A CA 1
ATOM 1290 C C . LEU A 1 168 ? -8.587 -0.015 6.986 1.00 82.94 168 LEU A C 1
ATOM 1292 O O . LEU A 1 168 ? -8.971 0.164 5.832 1.00 82.94 168 LEU A O 1
ATOM 1296 N N . SER A 1 169 ? -8.090 0.973 7.728 1.00 84.56 169 SER A N 1
ATOM 1297 C CA . SER A 1 169 ? -7.907 2.335 7.222 1.00 84.56 169 SER A CA 1
ATOM 1298 C C . SER A 1 169 ? -6.904 2.398 6.071 1.00 84.56 169 SER A C 1
ATOM 1300 O O . SER A 1 169 ? -7.163 3.064 5.071 1.00 84.56 169 SER A O 1
ATOM 1302 N N . LEU A 1 170 ? -5.788 1.677 6.190 1.00 90.00 170 LEU A N 1
ATOM 1303 C CA . LEU A 1 170 ? -4.783 1.559 5.141 1.00 90.00 170 LEU A CA 1
ATOM 1304 C C . LEU A 1 170 ? -5.349 0.844 3.913 1.00 90.00 170 LEU A C 1
ATOM 1306 O O . LEU A 1 170 ? -5.137 1.335 2.814 1.00 90.00 170 LEU A O 1
ATOM 1310 N N . ALA A 1 171 ? -6.111 -0.244 4.076 1.00 87.69 171 ALA A N 1
ATOM 1311 C CA . ALA A 1 171 ? -6.738 -0.955 2.958 1.00 87.69 171 ALA A CA 1
ATOM 1312 C C . ALA A 1 171 ? -7.651 -0.024 2.148 1.00 87.69 171 ALA A C 1
ATOM 1314 O O . ALA A 1 171 ? -7.521 0.072 0.932 1.00 87.69 171 ALA A O 1
ATOM 1315 N N . ASN A 1 172 ? -8.510 0.737 2.833 1.00 85.19 172 ASN A N 1
ATOM 1316 C CA . ASN A 1 172 ? -9.398 1.706 2.187 1.00 85.19 172 ASN A CA 1
ATOM 1317 C C . ASN A 1 172 ? -8.638 2.838 1.483 1.00 85.19 172 ASN A C 1
ATOM 1319 O O . ASN A 1 172 ? -9.091 3.355 0.463 1.00 85.19 172 ASN A O 1
ATOM 1323 N N . ALA A 1 173 ? -7.503 3.263 2.041 1.00 88.12 173 ALA A N 1
ATOM 1324 C CA . ALA A 1 173 ? -6.693 4.311 1.440 1.0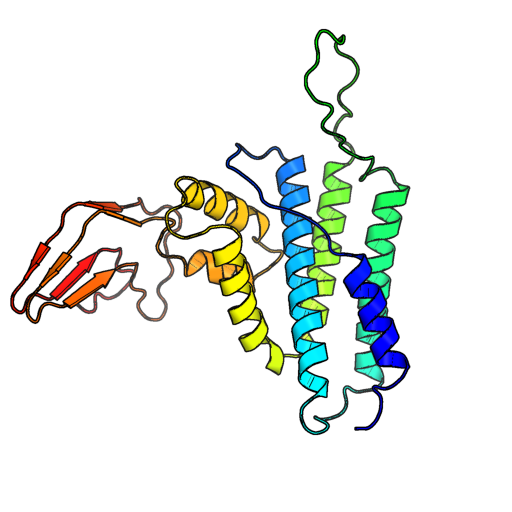0 88.12 173 ALA A CA 1
ATOM 1325 C C . ALA A 1 173 ? -5.888 3.797 0.232 1.00 88.12 173 ALA A C 1
ATOM 1327 O O . ALA A 1 173 ? -5.827 4.484 -0.785 1.00 88.12 173 ALA A O 1
ATOM 1328 N N . CYS A 1 174 ? -5.337 2.582 0.312 1.00 90.50 174 CYS A N 1
ATOM 1329 C CA . CYS A 1 174 ? -4.567 1.959 -0.768 1.00 90.50 174 CYS A CA 1
ATOM 1330 C C . CYS A 1 174 ? -5.435 1.548 -1.958 1.00 90.50 174 CYS A C 1
ATOM 1332 O O . CYS A 1 174 ? -4.914 1.501 -3.070 1.00 90.50 174 CYS A O 1
ATOM 1334 N N . ALA A 1 175 ? -6.728 1.285 -1.733 1.00 85.75 175 ALA A N 1
ATOM 1335 C CA . ALA A 1 175 ? -7.668 0.918 -2.784 1.00 85.75 175 ALA A CA 1
ATOM 1336 C C . ALA A 1 175 ? -7.540 1.871 -3.984 1.00 85.75 175 ALA A C 1
ATOM 1338 O O . ALA A 1 175 ? -7.676 3.094 -3.849 1.00 85.75 175 ALA A O 1
ATOM 1339 N N . ASP A 1 176 ? -7.217 1.284 -5.135 1.00 82.75 176 ASP A N 1
ATOM 1340 C CA . ASP A 1 176 ? -7.014 1.935 -6.434 1.00 82.75 176 ASP A CA 1
ATOM 1341 C C . ASP A 1 176 ? -5.834 2.918 -6.539 1.00 82.75 176 ASP A C 1
ATOM 1343 O O . ASP A 1 176 ? -5.591 3.446 -7.628 1.00 82.75 176 ASP A O 1
ATOM 1347 N N . THR A 1 177 ? -5.066 3.142 -5.466 1.00 86.38 177 THR A N 1
ATOM 1348 C CA . THR A 1 177 ? -3.930 4.084 -5.445 1.00 86.38 177 THR A CA 1
ATOM 1349 C C . THR A 1 177 ? -2.579 3.384 -5.382 1.00 86.38 177 THR A C 1
ATOM 1351 O O . THR A 1 177 ? -1.666 3.759 -6.117 1.00 86.38 177 THR A O 1
ATOM 1354 N N . GLU A 1 178 ? -2.438 2.354 -4.547 1.00 92.50 178 GLU A N 1
ATOM 1355 C CA . GLU A 1 178 ? -1.149 1.722 -4.267 1.00 92.50 178 GLU A CA 1
ATOM 1356 C C . GLU A 1 178 ? -1.307 0.194 -4.142 1.00 92.50 178 GLU A C 1
ATOM 1358 O O . GLU A 1 178 ? -1.629 -0.331 -3.071 1.00 92.50 178 GLU A O 1
ATOM 1363 N N . PRO A 1 179 ? -1.108 -0.547 -5.248 1.00 90.81 179 PRO A N 1
ATOM 1364 C CA . PRO A 1 179 ? -1.422 -1.973 -5.297 1.00 90.81 179 PRO A CA 1
ATOM 1365 C C . PRO A 1 179 ? -0.434 -2.856 -4.519 1.00 90.81 179 PRO A C 1
ATOM 1367 O O . PRO A 1 179 ? -0.778 -3.976 -4.147 1.00 90.81 179 PRO A O 1
ATOM 1370 N N . MET A 1 180 ? 0.802 -2.409 -4.270 1.00 93.50 180 MET A N 1
ATOM 1371 C CA . MET A 1 180 ? 1.815 -3.242 -3.604 1.00 93.50 180 MET A CA 1
ATOM 1372 C C . MET A 1 180 ? 1.597 -3.318 -2.091 1.00 93.50 180 MET A C 1
ATOM 1374 O O . MET A 1 180 ? 1.729 -4.382 -1.487 1.00 93.50 180 MET A O 1
ATOM 1378 N N . LEU A 1 181 ? 1.247 -2.195 -1.483 1.00 93.19 181 LEU A N 1
ATOM 1379 C CA . LEU A 1 181 ? 0.868 -2.037 -0.093 1.00 93.19 181 LEU A CA 1
ATOM 1380 C C . LEU A 1 181 ? -0.516 -2.634 0.133 1.00 93.19 181 LEU A C 1
ATOM 1382 O O . LEU A 1 181 ? -0.690 -3.340 1.120 1.00 93.19 181 LEU A O 1
ATOM 1386 N N . GLU A 1 182 ? -1.462 -2.464 -0.797 1.00 91.12 182 GLU A N 1
ATOM 1387 C CA . GLU A 1 182 ? -2.728 -3.209 -0.772 1.00 91.12 182 GLU A CA 1
ATOM 1388 C C . GLU A 1 182 ? -2.476 -4.725 -0.750 1.00 91.12 182 GLU A C 1
ATOM 1390 O O . GLU A 1 182 ? -3.009 -5.443 0.101 1.00 91.12 182 GLU A O 1
ATOM 1395 N N . GLN A 1 183 ? -1.584 -5.218 -1.616 1.00 88.62 183 GLN A N 1
ATOM 1396 C CA . GLN A 1 183 ? -1.193 -6.624 -1.614 1.00 88.62 183 GLN A CA 1
ATOM 1397 C C . GLN A 1 183 ? -0.533 -7.027 -0.286 1.00 88.62 183 GLN A C 1
ATOM 1399 O O . GLN A 1 183 ? -0.858 -8.089 0.249 1.00 88.62 183 GLN A O 1
ATOM 1404 N N . ALA A 1 184 ? 0.364 -6.209 0.270 1.00 89.81 184 ALA A N 1
ATOM 1405 C CA . ALA A 1 184 ? 0.978 -6.465 1.573 1.00 89.81 184 ALA A CA 1
ATOM 1406 C C . ALA A 1 184 ? -0.076 -6.549 2.691 1.00 89.81 184 ALA A C 1
ATOM 1408 O O . ALA A 1 184 ? -0.050 -7.487 3.484 1.00 89.81 184 ALA A O 1
ATOM 1409 N N . ILE A 1 185 ? -1.057 -5.641 2.704 1.00 88.81 185 ILE A N 1
ATOM 1410 C CA . ILE A 1 185 ? -2.170 -5.637 3.666 1.00 88.81 185 ILE A CA 1
ATOM 1411 C C . ILE A 1 185 ? -3.019 -6.899 3.514 1.00 88.81 185 ILE A C 1
ATOM 1413 O O . ILE A 1 185 ? -3.408 -7.502 4.512 1.00 88.81 185 ILE A O 1
ATOM 1417 N N . SER A 1 186 ? -3.283 -7.338 2.280 1.00 82.38 186 SER A N 1
ATOM 1418 C CA . SER A 1 186 ? -4.061 -8.557 2.027 1.00 82.38 186 SER A CA 1
ATOM 1419 C C . SER A 1 186 ? -3.363 -9.830 2.520 1.00 82.38 186 SER A C 1
ATOM 1421 O O . SER A 1 186 ? -4.040 -10.762 2.956 1.00 82.38 186 SER A O 1
ATOM 1423 N N . LYS A 1 187 ? -2.021 -9.854 2.481 1.00 80.62 187 LYS A N 1
ATOM 1424 C CA . LYS A 1 187 ? -1.177 -10.944 2.997 1.00 80.62 187 LYS A CA 1
ATOM 1425 C C . LYS A 1 187 ? -1.071 -10.932 4.519 1.00 80.62 187 LYS A C 1
ATOM 1427 O O . LYS A 1 187 ? -0.710 -11.949 5.107 1.00 80.62 187 LYS A O 1
ATOM 1432 N N . GLU A 1 188 ? -1.381 -9.808 5.159 1.00 81.06 188 GLU A N 1
ATOM 1433 C CA . GLU A 1 188 ? -1.333 -9.692 6.606 1.00 81.06 188 GLU A CA 1
ATOM 1434 C C . GLU A 1 188 ? -2.489 -10.489 7.230 1.00 81.06 188 GLU A C 1
ATOM 1436 O O . GLU A 1 188 ? -3.636 -10.048 7.311 1.00 81.06 188 GLU A O 1
ATOM 1441 N N . THR A 1 189 ? -2.184 -11.692 7.716 1.00 62.12 189 THR A N 1
ATOM 1442 C CA . THR A 1 189 ? -3.149 -12.649 8.292 1.00 62.12 189 THR A CA 1
ATOM 1443 C C . THR A 1 189 ? -3.886 -12.117 9.531 1.00 62.12 189 THR A C 1
ATOM 1445 O O . THR A 1 189 ? -4.840 -12.733 10.010 1.00 62.12 189 THR A O 1
ATOM 1448 N N . SER A 1 190 ? -3.444 -10.983 10.089 1.00 56.22 190 SER A N 1
ATOM 1449 C CA . SER A 1 190 ? -3.944 -10.432 11.351 1.00 56.22 190 SER A CA 1
ATOM 1450 C C . SER A 1 190 ? -5.213 -9.591 11.231 1.00 56.22 190 SER A C 1
ATOM 1452 O O . SER A 1 190 ? -5.740 -9.167 12.259 1.00 56.22 190 SER A O 1
ATOM 1454 N N . VAL A 1 191 ? -5.706 -9.268 10.027 1.00 57.91 191 VAL A N 1
ATOM 1455 C CA . VAL A 1 191 ? -6.920 -8.425 9.941 1.00 57.91 191 VAL A CA 1
ATOM 1456 C C . VAL A 1 191 ? -8.165 -9.191 10.399 1.00 57.91 191 VAL A C 1
ATOM 1458 O O . VAL A 1 191 ? -9.106 -8.595 10.925 1.00 57.91 191 VAL A O 1
ATOM 1461 N N . GLN A 1 192 ? -8.155 -10.514 10.226 1.00 69.12 192 GLN A N 1
ATOM 1462 C CA . GLN A 1 192 ? -9.298 -11.383 10.484 1.00 69.12 192 GLN A CA 1
ATOM 1463 C C . GLN A 1 192 ? -9.051 -12.297 11.688 1.00 69.12 192 GLN A C 1
ATOM 1465 O O . GLN A 1 192 ? -9.922 -12.404 12.551 1.00 69.12 192 GLN A O 1
ATOM 1470 N N . HIS A 1 193 ? -7.848 -12.855 11.838 1.00 79.81 193 HIS A N 1
ATOM 1471 C CA . HIS A 1 193 ? -7.566 -13.801 12.915 1.00 79.81 193 HIS A CA 1
ATOM 1472 C C . HIS A 1 193 ? -6.690 -13.211 14.019 1.00 79.81 193 HIS A C 1
ATOM 1474 O O . HIS A 1 193 ? -5.715 -12.506 13.769 1.00 79.81 193 HIS A O 1
ATOM 1480 N N . THR A 1 194 ? -7.041 -13.512 15.267 1.00 79.75 194 THR A N 1
ATOM 1481 C CA . THR A 1 194 ? -6.277 -13.134 16.461 1.00 79.75 194 THR A CA 1
ATOM 1482 C C . THR A 1 194 ? -5.765 -14.393 17.146 1.00 79.75 194 THR A C 1
ATOM 1484 O O . THR A 1 194 ? -6.548 -15.282 17.470 1.00 79.75 194 THR A O 1
ATOM 1487 N N . TYR A 1 195 ? -4.458 -14.465 17.395 1.00 83.56 195 TYR A N 1
ATOM 1488 C CA . TYR A 1 195 ? -3.799 -15.633 17.982 1.00 83.56 195 TYR A CA 1
ATOM 1489 C C . TYR A 1 195 ? -3.187 -15.256 19.332 1.00 83.56 195 TYR A C 1
ATOM 1491 O O . TYR A 1 195 ? -2.271 -14.440 19.385 1.00 83.56 195 TYR A O 1
ATOM 1499 N N . ILE A 1 196 ? -3.684 -15.832 20.428 1.00 83.31 196 ILE A N 1
ATOM 1500 C CA . ILE A 1 196 ? -3.267 -15.480 21.793 1.00 83.31 196 ILE A CA 1
ATOM 1501 C C . ILE A 1 196 ? -2.774 -16.737 22.501 1.00 83.31 196 ILE A C 1
ATOM 1503 O O . ILE A 1 196 ? -3.544 -17.673 22.692 1.00 83.31 196 ILE A O 1
ATOM 1507 N N . ASN A 1 197 ? -1.505 -16.751 22.920 1.00 87.88 197 ASN A N 1
ATOM 1508 C CA . ASN A 1 197 ? -0.904 -17.831 23.719 1.00 87.88 197 ASN A CA 1
ATOM 1509 C C . ASN A 1 197 ? -1.041 -19.249 23.125 1.00 87.88 197 ASN A C 1
ATOM 1511 O O . ASN A 1 197 ? -1.054 -20.233 23.865 1.00 87.88 197 ASN A O 1
ATOM 1515 N N . ASN A 1 198 ? -1.137 -19.377 21.800 1.00 88.88 198 ASN A N 1
ATOM 1516 C CA . ASN A 1 198 ? -1.187 -20.687 21.155 1.00 88.88 198 ASN A CA 1
ATOM 1517 C C . ASN A 1 198 ? 0.207 -21.333 21.169 1.00 88.88 198 ASN A C 1
ATOM 1519 O O . ASN A 1 198 ? 1.203 -20.669 20.878 1.00 88.88 198 ASN A O 1
ATOM 1523 N N . ARG A 1 199 ? 0.285 -22.623 21.501 1.00 93.88 199 ARG A N 1
ATOM 1524 C CA . ARG A 1 199 ? 1.536 -23.385 21.626 1.00 93.88 199 ARG A CA 1
ATOM 1525 C C . ARG A 1 199 ? 1.506 -24.642 20.765 1.00 93.88 199 ARG A C 1
ATOM 1527 O O . ARG A 1 199 ? 0.469 -25.287 20.618 1.00 93.88 199 ARG A O 1
ATOM 1534 N N . THR A 1 200 ? 2.667 -24.996 20.227 1.00 91.81 200 THR A N 1
ATOM 1535 C CA . THR A 1 200 ? 2.895 -26.251 19.501 1.00 91.81 200 THR A CA 1
ATOM 1536 C C . THR A 1 200 ? 4.086 -26.953 20.142 1.00 91.81 200 THR A C 1
ATOM 1538 O O . THR A 1 200 ? 5.126 -26.329 20.331 1.00 91.81 200 THR A O 1
ATOM 1541 N N . GLU A 1 201 ? 3.923 -28.215 20.527 1.00 94.81 201 GLU A N 1
ATOM 1542 C CA . GLU A 1 201 ? 4.909 -29.004 21.273 1.00 94.81 201 GLU A CA 1
ATOM 1543 C C . GLU A 1 201 ? 5.117 -30.385 20.622 1.00 94.81 201 GLU A C 1
ATOM 1545 O O . GLU A 1 201 ? 4.226 -30.918 19.959 1.00 94.81 201 GLU A O 1
ATOM 1550 N N . GLY A 1 202 ? 6.284 -30.999 20.844 1.00 93.75 202 GLY A N 1
ATOM 1551 C CA . GLY A 1 202 ? 6.623 -32.308 20.273 1.00 93.75 202 GLY A CA 1
ATOM 1552 C C . GLY A 1 202 ? 6.910 -32.238 18.769 1.00 93.75 202 GLY A C 1
ATOM 1553 O O . GLY A 1 202 ? 7.615 -31.340 18.316 1.00 93.75 202 GLY A O 1
ATOM 1554 N N . ASN A 1 203 ? 6.357 -33.178 18.001 1.00 94.25 203 ASN A N 1
ATOM 1555 C CA . ASN A 1 203 ? 6.466 -33.235 16.535 1.00 94.25 203 ASN A CA 1
ATOM 1556 C C . ASN A 1 203 ? 5.245 -32.616 15.830 1.00 94.25 203 ASN A C 1
ATOM 1558 O O . ASN A 1 203 ? 5.017 -32.850 14.638 1.00 94.25 203 ASN A O 1
ATOM 1562 N N . ALA A 1 204 ? 4.426 -31.865 16.566 1.00 96.19 204 ALA A N 1
ATOM 1563 C CA . ALA A 1 204 ? 3.215 -31.279 16.040 1.00 96.19 204 ALA A CA 1
ATOM 1564 C C . ALA A 1 204 ? 3.514 -30.164 15.031 1.00 96.19 204 ALA A C 1
ATOM 1566 O O . ALA A 1 204 ? 4.544 -29.490 15.094 1.00 96.19 204 ALA A O 1
ATOM 1567 N N . LYS A 1 205 ? 2.570 -29.934 14.117 1.00 92.81 205 LYS A N 1
ATOM 1568 C CA . LYS A 1 205 ? 2.611 -28.827 13.159 1.00 92.81 205 LYS A CA 1
ATOM 1569 C C . LYS A 1 205 ? 1.358 -27.980 13.307 1.00 92.81 205 LYS A C 1
ATOM 1571 O O . LYS A 1 205 ? 0.248 -28.498 13.235 1.00 92.81 205 LYS A O 1
ATOM 1576 N N . ALA A 1 206 ? 1.540 -26.677 13.463 1.00 92.12 206 ALA A N 1
ATOM 1577 C CA . ALA A 1 206 ? 0.456 -25.711 13.402 1.00 92.12 206 ALA A CA 1
ATOM 1578 C C . ALA A 1 206 ? 0.707 -24.744 12.245 1.00 92.12 206 ALA A C 1
ATOM 1580 O O . ALA A 1 206 ? 1.813 -24.224 12.094 1.00 92.12 206 ALA A O 1
ATOM 1581 N N . THR A 1 207 ? -0.320 -24.513 11.434 1.00 89.06 207 THR A N 1
ATOM 1582 C CA . THR A 1 207 ? -0.348 -23.430 10.442 1.00 89.06 207 THR A CA 1
ATOM 1583 C C . THR A 1 207 ? -1.332 -22.364 10.895 1.00 89.06 207 THR A C 1
ATOM 1585 O O . THR A 1 207 ? -2.390 -22.686 11.431 1.00 89.06 207 THR A O 1
ATOM 1588 N N . PHE A 1 208 ? -0.960 -21.102 10.699 1.00 85.69 208 PHE A N 1
ATOM 1589 C CA . PHE A 1 208 ? -1.730 -19.936 11.119 1.00 85.69 208 PHE A C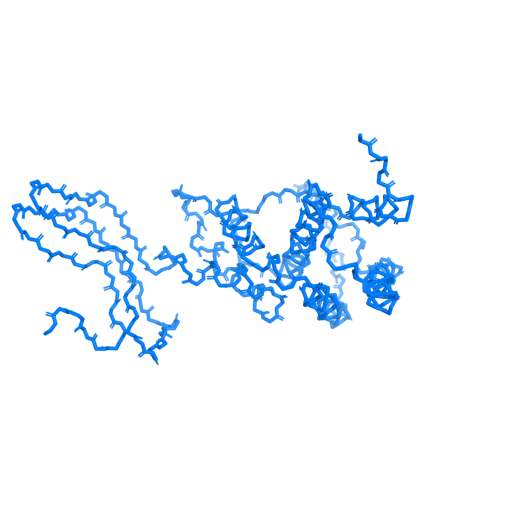A 1
ATOM 1590 C C . PHE A 1 208 ? -1.952 -19.021 9.915 1.00 85.69 208 PHE A C 1
ATOM 1592 O O . PHE A 1 208 ? -1.023 -18.812 9.133 1.00 85.69 208 PHE A O 1
ATOM 1599 N N . GLY A 1 209 ? -3.150 -18.457 9.805 1.00 83.56 209 GLY A N 1
ATOM 1600 C CA . GLY A 1 209 ? -3.574 -17.635 8.672 1.00 83.56 209 GLY A CA 1
ATOM 1601 C C . GLY A 1 209 ? -4.426 -18.413 7.683 1.00 83.56 209 GLY A C 1
ATOM 1602 O O . GLY A 1 209 ? -4.638 -19.604 7.862 1.00 83.56 209 GLY A O 1
ATOM 1603 N N . ASP A 1 210 ? -4.902 -17.734 6.647 1.00 86.56 210 ASP A N 1
ATOM 1604 C CA . ASP A 1 210 ? -5.810 -18.327 5.667 1.00 86.56 210 ASP A CA 1
ATOM 1605 C C . ASP A 1 210 ? -5.064 -19.132 4.602 1.00 86.56 210 ASP A C 1
ATOM 1607 O O . ASP A 1 210 ? -3.949 -18.787 4.201 1.00 86.56 210 ASP A O 1
ATOM 1611 N N . ILE A 1 211 ? -5.701 -20.187 4.096 1.00 85.44 211 ILE A N 1
ATOM 1612 C CA . ILE A 1 211 ? -5.222 -20.961 2.947 1.00 85.44 211 ILE A CA 1
ATOM 1613 C C . ILE A 1 211 ? -6.091 -20.656 1.733 1.00 85.44 211 ILE A C 1
ATOM 1615 O O . ILE A 1 211 ? -7.314 -20.780 1.782 1.00 85.44 211 ILE A O 1
ATOM 1619 N N . PHE A 1 212 ? -5.442 -20.336 0.614 1.00 84.56 212 PHE A N 1
ATOM 1620 C CA . PHE A 1 212 ? -6.090 -20.098 -0.673 1.00 84.56 212 PHE A CA 1
ATOM 1621 C C . PHE A 1 212 ? -5.702 -21.200 -1.655 1.00 84.56 212 PHE A C 1
ATOM 1623 O O . PHE A 1 212 ? -4.529 -21.340 -2.007 1.00 84.56 212 PHE A O 1
ATOM 1630 N N . SER A 1 213 ? -6.675 -21.988 -2.108 1.00 87.44 213 SER A N 1
ATOM 1631 C CA . SER A 1 213 ? -6.469 -22.854 -3.271 1.00 87.44 213 SER A CA 1
ATOM 1632 C C . SER A 1 213 ? -6.332 -22.020 -4.544 1.00 87.44 213 SER A C 1
ATOM 1634 O O . SER A 1 213 ? -6.859 -20.910 -4.633 1.00 87.44 213 SER A O 1
ATOM 1636 N N . GLU A 1 214 ? -5.673 -22.575 -5.562 1.00 83.31 214 GLU A N 1
ATOM 1637 C CA . GLU A 1 214 ? -5.557 -21.935 -6.875 1.00 83.31 214 GLU A CA 1
ATOM 1638 C C . GLU A 1 214 ? -6.937 -21.511 -7.413 1.00 83.31 214 GLU A C 1
ATOM 1640 O O . GLU A 1 214 ? -7.909 -22.267 -7.347 1.00 83.31 214 GLU A O 1
ATOM 1645 N N . GLY A 1 215 ? -7.035 -20.264 -7.881 1.00 82.38 215 GLY A N 1
ATOM 1646 C CA . GLY A 1 215 ? -8.279 -19.669 -8.381 1.00 82.38 215 GLY A CA 1
ATOM 1647 C C . GLY A 1 215 ? -9.299 -19.252 -7.312 1.00 82.38 215 GLY A C 1
ATOM 1648 O O . GLY A 1 215 ? -10.352 -18.728 -7.668 1.00 82.38 215 GLY A O 1
ATOM 1649 N N . SER A 1 216 ? -9.019 -19.452 -6.020 1.00 85.06 216 SER A N 1
ATOM 1650 C CA . SER A 1 216 ? -9.920 -19.038 -4.937 1.00 85.06 216 SER A CA 1
ATOM 1651 C C . SER A 1 216 ? -9.626 -17.612 -4.484 1.00 85.06 216 SER A C 1
ATOM 1653 O O . SER A 1 216 ? -8.473 -17.226 -4.305 1.00 85.06 216 SER A O 1
ATOM 1655 N N . THR A 1 217 ? -10.680 -16.832 -4.256 1.00 74.50 217 THR A N 1
ATOM 1656 C CA . THR A 1 217 ? -10.583 -15.470 -3.723 1.00 74.50 217 THR A CA 1
ATOM 1657 C C . THR A 1 217 ? -11.138 -15.409 -2.308 1.00 74.50 217 THR A C 1
ATOM 1659 O O . THR A 1 217 ? -12.127 -16.070 -1.984 1.00 74.50 217 THR A O 1
ATOM 1662 N N . ARG A 1 218 ? -10.525 -14.575 -1.469 1.00 71.44 218 ARG A N 1
ATOM 1663 C CA . ARG A 1 218 ? -11.011 -14.278 -0.120 1.00 71.44 218 ARG A CA 1
ATOM 1664 C C . ARG A 1 218 ? -12.404 -13.649 -0.169 1.00 71.44 218 ARG A C 1
ATOM 1666 O O . ARG A 1 218 ? -12.659 -12.799 -1.020 1.00 71.44 218 ARG A O 1
ATOM 1673 N N . ASN A 1 219 ? -13.269 -13.992 0.785 1.00 72.56 219 ASN A N 1
ATOM 1674 C CA . ASN A 1 219 ? -14.441 -13.174 1.087 1.00 72.56 219 ASN A CA 1
ATOM 1675 C C . ASN A 1 219 ? -14.031 -12.100 2.115 1.00 72.56 219 ASN A C 1
ATOM 1677 O O . ASN A 1 219 ? -13.827 -12.443 3.278 1.00 72.56 219 ASN A O 1
ATOM 1681 N N . PRO A 1 220 ? -13.906 -10.815 1.738 1.00 61.47 220 PRO A N 1
ATOM 1682 C CA . PRO A 1 220 ? -13.473 -9.764 2.663 1.00 61.47 220 PRO A CA 1
ATOM 1683 C C . PRO A 1 220 ? -14.472 -9.515 3.805 1.00 61.47 220 PRO A C 1
ATOM 1685 O O . PRO A 1 220 ? -14.117 -8.897 4.805 1.00 61.47 220 PRO A O 1
ATOM 1688 N N . SER A 1 221 ? -15.712 -10.001 3.679 1.00 64.19 221 SER A N 1
ATOM 1689 C CA . SER A 1 221 ? -16.741 -9.941 4.721 1.00 64.19 221 SER A CA 1
ATOM 1690 C C . SER A 1 221 ? -16.768 -11.174 5.627 1.00 64.19 221 SER A C 1
ATOM 1692 O O . SER A 1 221 ? -17.648 -11.270 6.485 1.00 64.19 221 SER A O 1
ATOM 1694 N N . ALA A 1 222 ? -15.857 -12.133 5.441 1.00 68.50 222 ALA A N 1
ATOM 1695 C CA . ALA A 1 222 ? -15.798 -13.297 6.308 1.00 68.50 222 ALA A CA 1
ATOM 1696 C C . ALA A 1 222 ? -15.464 -12.875 7.759 1.00 68.50 222 ALA A C 1
ATOM 1698 O O . ALA A 1 222 ? -14.704 -11.926 7.996 1.00 68.50 222 ALA A O 1
ATOM 1699 N N . PRO A 1 223 ? -16.096 -13.516 8.758 1.00 68.69 223 PRO A N 1
ATOM 1700 C CA . PRO A 1 223 ? -15.886 -13.170 10.152 1.00 68.69 223 PRO A CA 1
ATOM 1701 C C . PRO A 1 223 ? -14.457 -13.495 10.587 1.00 68.69 223 PRO A C 1
ATOM 1703 O O . PRO A 1 223 ? -13.842 -14.462 10.152 1.00 68.69 223 PRO A O 1
ATOM 1706 N N . GLY A 1 224 ? -13.938 -12.677 11.498 1.00 76.25 224 GLY A N 1
ATOM 1707 C CA . GLY A 1 224 ? -12.683 -12.965 12.174 1.00 76.25 224 GLY A CA 1
ATOM 1708 C C . GLY A 1 224 ? -12.782 -14.113 13.170 1.00 76.25 224 GLY A C 1
ATOM 1709 O O . GLY A 1 224 ? -13.834 -14.308 13.780 1.00 76.25 224 GLY A O 1
ATOM 1710 N N . HIS A 1 225 ? -11.674 -14.820 13.405 1.00 83.50 225 HIS A N 1
ATOM 1711 C CA . HIS A 1 225 ? -11.591 -15.833 14.461 1.00 83.50 225 HIS A CA 1
ATOM 1712 C C . HIS A 1 225 ? -10.532 -15.486 15.500 1.00 83.50 225 HIS A C 1
ATOM 1714 O O . HIS A 1 225 ? -9.421 -15.075 15.175 1.00 83.50 225 HIS A O 1
ATOM 1720 N N . THR A 1 226 ? -10.865 -15.698 16.768 1.00 84.88 226 THR A N 1
ATOM 1721 C CA . THR A 1 226 ? -9.899 -15.600 17.861 1.00 84.88 226 THR A CA 1
ATOM 1722 C C . THR A 1 226 ? -9.541 -17.000 18.323 1.00 84.88 226 THR A C 1
ATOM 1724 O O . THR A 1 226 ? -10.382 -17.723 18.850 1.00 84.88 226 THR A O 1
ATOM 1727 N N . TYR A 1 227 ? -8.275 -17.360 18.165 1.00 88.56 227 TYR A N 1
ATOM 1728 C CA . TYR A 1 227 ? -7.700 -18.609 18.635 1.00 88.56 227 TYR A CA 1
ATOM 1729 C C . TYR A 1 227 ? -6.881 -18.306 19.883 1.00 88.56 227 TYR A C 1
ATOM 1731 O O . TYR A 1 227 ? -5.829 -17.664 19.802 1.00 88.56 227 TYR A O 1
ATOM 1739 N N . LYS A 1 228 ? -7.373 -18.736 21.045 1.00 92.75 228 LYS A N 1
ATOM 1740 C CA . LYS A 1 228 ? -6.759 -18.442 22.337 1.00 92.75 228 LYS A CA 1
ATOM 1741 C C . LYS A 1 228 ? -6.433 -19.719 23.108 1.00 92.75 228 LYS A C 1
ATOM 1743 O O . LYS A 1 228 ? -7.271 -20.609 23.189 1.00 92.75 228 LYS A O 1
ATOM 1748 N N . ASP A 1 229 ? -5.234 -19.756 23.685 1.00 94.62 229 ASP A N 1
ATOM 1749 C CA . ASP A 1 229 ? -4.732 -20.819 24.565 1.00 94.62 229 ASP A CA 1
ATOM 1750 C C . ASP A 1 229 ? -4.786 -22.228 23.930 1.00 94.62 229 ASP A C 1
ATOM 1752 O O . ASP A 1 229 ? -4.903 -23.235 24.630 1.00 94.62 229 ASP A O 1
ATOM 1756 N N . ASN A 1 230 ? -4.682 -22.325 22.596 1.00 95.50 230 ASN A N 1
ATOM 1757 C CA . ASN A 1 230 ? -4.665 -23.616 21.909 1.00 95.50 230 ASN A CA 1
ATOM 1758 C C . ASN A 1 230 ? -3.321 -24.319 22.102 1.00 95.50 230 ASN A C 1
ATOM 1760 O O . ASN A 1 230 ? -2.261 -23.690 22.075 1.00 95.50 230 ASN A O 1
ATOM 1764 N N . LEU A 1 231 ? -3.363 -25.643 22.232 1.00 96.12 231 LEU A N 1
ATOM 1765 C CA . LEU A 1 231 ? -2.188 -26.486 22.396 1.00 96.12 231 LEU A CA 1
ATOM 1766 C C . LEU A 1 231 ? -2.206 -27.613 21.366 1.00 96.12 231 LEU A C 1
ATOM 1768 O O . LEU A 1 231 ? -3.080 -28.475 21.404 1.00 96.12 231 LEU A O 1
ATOM 1772 N N . THR A 1 232 ? -1.222 -27.617 20.472 1.00 95.12 232 THR A N 1
ATOM 1773 C CA . THR A 1 232 ? -1.028 -28.684 19.481 1.00 95.12 232 THR A CA 1
ATOM 1774 C C . THR A 1 232 ? 0.139 -29.565 19.927 1.00 95.12 232 THR A C 1
ATOM 1776 O O . THR A 1 232 ? 1.215 -29.042 20.212 1.00 95.12 232 THR A O 1
ATOM 1779 N N . LYS A 1 233 ? -0.065 -30.883 20.039 1.00 96.69 233 LYS A N 1
ATOM 1780 C CA . LYS A 1 233 ? 0.880 -31.820 20.676 1.00 96.69 233 LYS A CA 1
ATOM 1781 C C . LYS A 1 233 ? 1.135 -33.087 19.864 1.00 96.69 233 LYS A C 1
ATOM 1783 O O . LYS A 1 233 ? 0.382 -33.425 18.953 1.00 96.69 233 LYS A O 1
ATOM 1788 N N . ASP A 1 234 ? 2.200 -33.788 20.241 1.00 94.94 234 ASP A N 1
ATOM 1789 C CA . ASP A 1 234 ? 2.607 -35.089 19.711 1.00 94.94 234 ASP A CA 1
ATOM 1790 C C . ASP A 1 234 ? 2.846 -35.058 18.201 1.00 94.94 234 ASP A C 1
ATOM 1792 O O . ASP A 1 234 ? 3.792 -34.416 17.770 1.00 94.94 234 ASP A O 1
ATOM 1796 N N . ASN A 1 235 ? 2.025 -35.733 17.396 1.00 96.12 235 ASN A N 1
ATOM 1797 C CA . ASN A 1 235 ? 2.131 -35.748 15.932 1.00 96.12 235 ASN A CA 1
ATOM 1798 C C . ASN A 1 235 ? 0.930 -35.054 15.260 1.00 96.12 235 ASN A C 1
ATOM 1800 O O . ASN A 1 235 ? 0.625 -35.330 14.098 1.00 96.12 235 ASN A O 1
ATOM 1804 N N . ALA A 1 236 ? 0.210 -34.196 15.991 1.00 94.56 236 ALA A N 1
ATOM 1805 C CA . ALA A 1 236 ? -0.964 -33.508 15.468 1.00 94.56 236 ALA A CA 1
ATOM 1806 C C . ALA A 1 236 ? -0.594 -32.473 14.394 1.00 94.56 236 ALA A C 1
ATOM 1808 O O . ALA A 1 236 ? 0.445 -31.812 14.468 1.00 94.56 236 ALA A O 1
ATOM 1809 N N . GLN A 1 237 ? -1.478 -32.314 13.410 1.00 94.44 237 GLN A N 1
ATOM 1810 C CA . GLN A 1 237 ? -1.420 -31.237 12.428 1.00 94.44 237 GLN A CA 1
ATOM 1811 C C . GLN A 1 237 ? -2.692 -30.408 12.548 1.00 94.44 237 GLN A C 1
ATOM 1813 O O . GLN A 1 237 ? -3.789 -30.944 12.403 1.00 94.44 237 GLN A O 1
ATOM 1818 N N . THR A 1 238 ? -2.537 -29.116 12.818 1.00 92.81 238 THR A N 1
ATOM 1819 C CA . THR A 1 238 ? -3.660 -28.198 13.020 1.00 92.81 238 THR A CA 1
ATOM 1820 C C . THR A 1 238 ? -3.513 -26.979 12.126 1.00 92.81 238 THR A C 1
ATOM 1822 O O . THR A 1 238 ? -2.410 -26.486 11.874 1.00 92.81 238 THR A O 1
ATOM 1825 N N . HIS A 1 239 ? -4.652 -26.478 11.669 1.00 92.88 239 HIS A N 1
ATOM 1826 C CA . HIS A 1 239 ? -4.764 -25.233 10.937 1.00 92.88 239 HIS A CA 1
ATOM 1827 C C . HIS A 1 239 ? -5.664 -24.269 11.707 1.00 92.88 239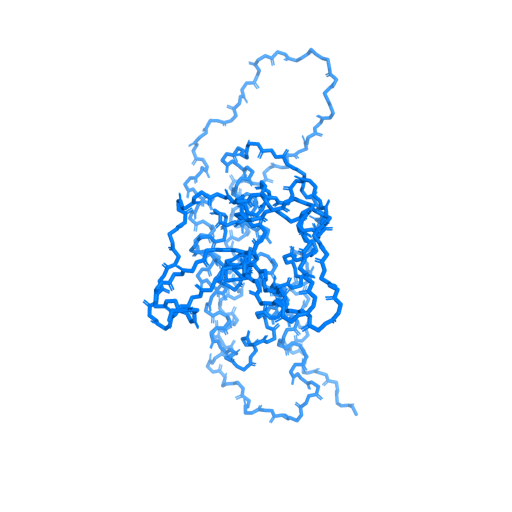 HIS A C 1
ATOM 1829 O O . HIS A 1 239 ? -6.766 -24.637 12.113 1.00 92.88 239 HIS A O 1
ATOM 1835 N N . PHE A 1 240 ? -5.182 -23.049 11.917 1.00 90.44 240 PHE A N 1
ATOM 1836 C CA . PHE A 1 240 ? -5.926 -21.963 12.537 1.00 90.44 240 PHE A CA 1
ATOM 1837 C C . PHE A 1 240 ? -6.073 -20.831 11.518 1.00 90.44 240 PHE A C 1
ATOM 1839 O O . PHE A 1 240 ? -5.173 -20.004 11.378 1.00 90.44 240 PHE A O 1
ATOM 1846 N N . GLY A 1 241 ? -7.195 -20.827 10.811 1.00 88.69 241 GLY A N 1
ATOM 1847 C CA . GLY A 1 241 ? -7.541 -19.856 9.780 1.00 88.69 241 GLY A CA 1
ATOM 1848 C C . GLY A 1 241 ? -8.675 -20.378 8.907 1.00 88.69 241 GLY A C 1
ATOM 1849 O O . GLY A 1 241 ? -9.184 -21.485 9.135 1.00 88.69 241 GLY A O 1
ATOM 1850 N N . ASP A 1 242 ? -9.069 -19.573 7.927 1.00 87.88 242 ASP A N 1
ATOM 1851 C CA . ASP A 1 242 ? -10.059 -19.964 6.934 1.00 87.88 242 ASP A CA 1
ATOM 1852 C C . ASP A 1 242 ? -9.394 -20.693 5.761 1.00 87.88 242 ASP A C 1
ATOM 1854 O O . ASP A 1 242 ? -8.284 -20.375 5.330 1.00 87.88 242 ASP A O 1
ATOM 1858 N N . VAL A 1 243 ? -10.105 -21.662 5.187 1.00 88.56 243 VAL A N 1
ATOM 1859 C CA . VAL A 1 243 ? -9.673 -22.352 3.967 1.00 88.56 243 VAL A CA 1
ATOM 1860 C C . VAL A 1 243 ? -10.620 -21.985 2.835 1.00 88.56 243 VAL A C 1
ATOM 1862 O O . VAL A 1 243 ? -11.795 -22.353 2.845 1.00 88.56 243 VAL A O 1
ATOM 1865 N N . TYR A 1 244 ? -10.099 -21.269 1.843 1.00 85.75 244 TYR A N 1
ATOM 1866 C CA . TYR A 1 244 ? -10.834 -20.835 0.662 1.00 85.75 244 TYR A CA 1
ATOM 1867 C C . TYR A 1 244 ? -10.527 -21.770 -0.508 1.00 85.75 244 TYR A C 1
ATOM 1869 O O . TYR A 1 244 ? -9.402 -21.806 -1.009 1.00 85.75 244 TYR A O 1
ATOM 1877 N N . GLY A 1 245 ? -11.545 -22.510 -0.951 1.00 87.75 245 GLY A N 1
ATOM 1878 C CA . GLY A 1 245 ? -11.444 -23.456 -2.061 1.00 87.75 245 GLY A CA 1
ATOM 1879 C C . GLY A 1 245 ? -11.397 -24.916 -1.612 1.00 87.75 245 GLY A C 1
ATOM 1880 O O . GLY A 1 245 ? -12.073 -25.316 -0.662 1.00 87.75 245 GLY A O 1
ATOM 1881 N N . LYS A 1 246 ? -10.631 -25.742 -2.334 1.00 88.94 246 LYS A N 1
ATOM 1882 C CA . LYS A 1 246 ? -10.486 -27.168 -2.028 1.00 88.94 246 LYS A CA 1
ATOM 1883 C C . LYS A 1 246 ? -9.552 -27.336 -0.833 1.00 88.94 246 LYS A C 1
ATOM 1885 O O . LYS A 1 246 ? -8.359 -27.057 -0.923 1.00 88.94 246 LYS A O 1
ATOM 1890 N N . SER A 1 247 ? -10.094 -27.846 0.270 1.00 84.00 247 SER A N 1
ATOM 1891 C CA . SER A 1 247 ? -9.306 -28.081 1.476 1.00 84.00 247 SER A CA 1
ATOM 1892 C C . SER A 1 247 ? -8.123 -29.020 1.200 1.00 84.00 247 SER A C 1
ATOM 1894 O O . SER A 1 247 ? -8.344 -30.116 0.682 1.00 84.00 247 SER A O 1
ATOM 1896 N N . PRO A 1 248 ? -6.882 -28.640 1.565 1.00 79.25 248 PRO A N 1
ATOM 1897 C CA . PRO A 1 248 ? -5.734 -29.544 1.501 1.00 79.25 248 PRO A CA 1
ATOM 1898 C C . PRO A 1 248 ? -5.763 -30.600 2.619 1.00 79.25 248 PRO A C 1
ATOM 1900 O O . PRO A 1 248 ? -4.897 -31.469 2.659 1.00 79.25 248 PRO A O 1
ATOM 1903 N N . PHE A 1 249 ? -6.731 -30.505 3.536 1.00 79.00 249 PHE A N 1
ATOM 1904 C CA . PHE A 1 249 ? -6.916 -31.409 4.672 1.00 79.00 249 PHE A CA 1
ATOM 1905 C C . PHE A 1 249 ? -8.024 -32.449 4.443 1.00 79.00 249 PHE A C 1
ATOM 1907 O O . PHE A 1 249 ? -8.285 -33.247 5.343 1.00 79.00 249 PHE A O 1
ATOM 1914 N N . ALA A 1 250 ? -8.711 -32.387 3.296 1.00 65.75 250 ALA A N 1
ATOM 1915 C CA . ALA A 1 250 ? -9.794 -33.295 2.917 1.00 65.75 250 ALA A CA 1
ATOM 1916 C C . ALA A 1 250 ? -9.292 -34.500 2.113 1.00 65.75 250 ALA A C 1
ATOM 1918 O O . ALA A 1 250 ? -8.335 -34.332 1.322 1.00 65.75 250 ALA A O 1
#

Radius of gyration: 22.7 Å; chains: 1; bounding box: 53×66×51 Å

Foldseek 3Di:
DDPPDPVLVVVLVLLVVVDDDDADFDDPQDLVNLLVLLVNLLNLLSVLLNVLVVVVVVDDDDDPLDPVNVVLLVVLSVQLVVLVVVCVVVVVCPDPPPDDDDDDDDPPDDPDDPCSVSSVVSSLSSLVSSVVSCVSCVVSLVVSLVVLLVVLCVRQPPPPPRNLSSLVSNCVSCVVRPVSNVVSSVPPQPNAEAEEQEEEDAQEAEAEGEAEDPPFDDDPPDHGYYHYNHYHDDHYYYYHYYYTDDDPVD

Sequence (250 aa):
MAPPHVQDQELLKLAEKACVGKSLKQINISRQQQLALKLSILQLAFERWVKCVSKSEDHEPRDSISSQDRREIQGLLEGIASAIKDARAEGDFNEVTMNEPDTDVDEATIPTFSQAESVNGLVAEIGDKVRQLVSFFPESLNAQARMASEDLTAMAPTGDPSKRTLLLSLANACADTEPMLEQAISKETSVQHTYINNRTEGNAKATFGDIFSEGSTRNPSAPGHTYKDNLTKDNAQTHFGDVYGKSPFA

Organism: NCBI:txid321146